Protein AF-A0A9E5UQ37-F1 (afdb_monomer_lite)

pLDDT: mean 81.54, std 19.16, range [38.0, 98.56]

Secondary structure (DSSP, 8-state):
----THHHHHHHHHHHHHHHHHHHHHHHHHHHHHHHHHHHHHHHHHHHHHHHHHHHHHHHHHHHHHHHHHHHHHHT--SHHHHHHHHHHHHHHHHHHHHHHHHHHHHHHHHHHTT---HHHHHIIIIIIHHHHHHHHHHHHHHHHHHHHHHHHHHTTPPPPHHHHHHHHHHHHHHHHHHHHHHHHHHHHHHHHHHHHHHHHHHHHHHHHHHHHHHHHHHHHHHHHHS---------PPP--PPP---------------------------PPPP--------------

Foldseek 3Di:
DDPDPVVVVVVVVVVVVVVVVVVVLVVVLVVLVVVLVVLVVVLVVVLVLLVVLLVLLVVLLVLLVQLLVLLVQLLPDDDLVSNVVSLVSNVVSLVSNVVSLVVNVVSLVVCVVVVLDDPVLCCLVVPQQVVLSVLLNVLSVVLSVLSVVQSVCVVVVHDRDPVSSVSSVVSSVSSVVSSVSNSVSSVVSSVVSVVSSVVSVVVSVVVSVVSVVVSVVSVVVVCVVPVPPPPPPPDDPPPPDDDDDDDDDDDDDDDDDPDPDDPPPPPDPPPDPDPPPDDDPPPDDDDDD

Sequence (289 aa):
MRPSEGQSKASQTATRQFRFRYGLVLVLTALLFALSYLLLLRSLDKQADFVTQINTIGYQNALSQEITKWALALRSCEEENNCRTQMGKLQEALQKFKDTQGQLIRQHTLLKSEGLHNPNLDSILQVNYRVSYQHILQASQALMRLTEVEIQVRQKRLRPQASLRHNLSLNTNKLLFREQTLTHNAALVARLYDQEAKAYIQRIKTYQTLVLVVAFIILVLEALIFSPKSRVGFAAPWPNSKRPTKKPSPATAKSPKPTISFIWSRKKKGRMPKPCAKATRICLRPRKN

Radius of gyration: 37.6 Å; chains: 1; bounding box: 85×68×117 Å

Structure (mmCIF, N/CA/C/O backbone):
data_AF-A0A9E5UQ37-F1
#
_entry.id   AF-A0A9E5UQ37-F1
#
loop_
_atom_site.group_PDB
_atom_site.id
_atom_site.type_symbol
_atom_site.label_atom_id
_atom_site.label_alt_id
_atom_site.label_comp_id
_atom_site.label_asym_id
_atom_site.label_entity_id
_atom_site.label_seq_id
_atom_site.pdbx_PDB_ins_code
_atom_site.Cartn_x
_atom_site.Cartn_y
_atom_site.Cartn_z
_atom_site.occupancy
_atom_site.B_iso_or_equiv
_atom_site.auth_seq_id
_atom_site.auth_comp_id
_atom_site.auth_asym_id
_atom_site.auth_atom_id
_atom_site.pdbx_PDB_model_num
ATOM 1 N N . MET A 1 1 ? 47.721 -14.749 -75.191 1.00 49.94 1 MET A N 1
ATOM 2 C CA . MET A 1 1 ? 47.113 -13.783 -74.250 1.00 49.94 1 MET A CA 1
ATOM 3 C C . MET A 1 1 ? 46.757 -14.519 -72.965 1.00 49.94 1 MET A C 1
ATOM 5 O O . MET A 1 1 ? 45.814 -15.297 -72.972 1.00 49.94 1 MET A O 1
ATOM 9 N N . ARG A 1 2 ? 47.564 -14.376 -71.903 1.00 46.81 2 ARG A N 1
ATOM 10 C CA . ARG A 1 2 ? 47.262 -14.957 -70.584 1.00 46.81 2 ARG A CA 1
ATOM 11 C C . ARG A 1 2 ? 46.310 -14.007 -69.847 1.00 46.81 2 ARG A C 1
ATOM 13 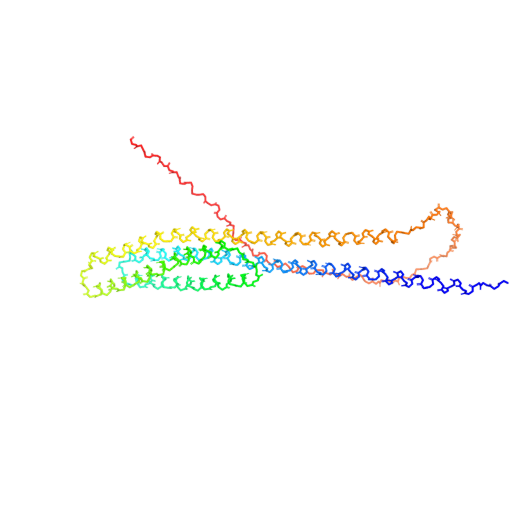O O . ARG A 1 2 ? 46.658 -12.831 -69.730 1.00 46.81 2 ARG A O 1
ATOM 20 N N . PRO A 1 3 ? 45.133 -14.460 -69.388 1.00 51.97 3 PRO A N 1
ATOM 21 C CA . PRO A 1 3 ? 44.270 -13.634 -68.561 1.00 51.97 3 PRO A CA 1
ATOM 22 C C . PRO A 1 3 ? 44.979 -13.344 -67.234 1.00 51.97 3 PRO A C 1
ATOM 24 O O . PRO A 1 3 ? 45.633 -14.205 -66.647 1.00 51.97 3 PRO A O 1
ATOM 27 N N . SER A 1 4 ? 44.896 -12.093 -66.803 1.00 54.97 4 SER A N 1
ATOM 28 C CA . SER A 1 4 ? 45.552 -11.543 -65.625 1.00 54.97 4 SER A CA 1
ATOM 29 C C . SER A 1 4 ? 45.033 -12.190 -64.332 1.00 54.97 4 SER A C 1
ATOM 31 O O . SER A 1 4 ? 44.020 -11.782 -63.767 1.00 54.97 4 SER A O 1
ATOM 33 N N . GLU A 1 5 ? 45.775 -13.164 -63.795 1.00 56.16 5 GLU A N 1
ATOM 34 C CA . GLU A 1 5 ? 45.505 -13.804 -62.491 1.00 56.16 5 GLU A CA 1
ATOM 35 C C . GLU A 1 5 ? 45.396 -12.803 -61.316 1.00 56.16 5 GLU A C 1
ATOM 37 O O . GLU A 1 5 ? 44.824 -13.116 -60.270 1.00 56.16 5 GLU A O 1
ATOM 42 N N . GLY A 1 6 ? 45.877 -11.566 -61.487 1.00 55.06 6 GLY A N 1
ATOM 43 C CA . GLY A 1 6 ? 45.769 -10.493 -60.496 1.00 55.06 6 GLY A CA 1
ATOM 44 C C . GLY A 1 6 ? 44.348 -9.958 -60.254 1.00 55.06 6 GLY A C 1
ATOM 45 O O . GLY A 1 6 ? 44.057 -9.521 -59.141 1.00 55.06 6 GLY A O 1
ATOM 46 N N . GLN A 1 7 ? 43.434 -10.023 -61.234 1.00 54.44 7 GLN A N 1
ATOM 47 C CA . GLN A 1 7 ? 42.071 -9.480 -61.066 1.00 54.44 7 GLN A CA 1
ATOM 48 C C . GLN A 1 7 ? 41.170 -10.360 -60.178 1.00 54.44 7 GLN A C 1
ATOM 50 O O . GLN A 1 7 ? 40.268 -9.849 -59.512 1.00 54.44 7 GLN A O 1
ATOM 55 N N . SER A 1 8 ? 41.450 -11.664 -60.092 1.00 59.16 8 SER A N 1
ATOM 56 C CA . SER A 1 8 ? 40.672 -12.609 -59.276 1.00 59.16 8 SER A CA 1
ATOM 57 C C . SER A 1 8 ? 40.861 -12.381 -57.767 1.00 59.16 8 SER A C 1
ATOM 59 O O . SER A 1 8 ? 39.896 -12.390 -56.999 1.00 59.16 8 SER A O 1
ATOM 61 N N . LYS A 1 9 ? 42.091 -12.077 -57.325 1.00 60.34 9 LYS A N 1
ATOM 62 C CA . LYS A 1 9 ? 42.407 -11.909 -55.894 1.00 60.34 9 LYS A CA 1
ATOM 63 C C . LYS A 1 9 ? 41.841 -10.614 -55.298 1.00 60.34 9 LYS A C 1
ATOM 65 O O . LYS A 1 9 ? 41.356 -10.640 -54.171 1.00 60.34 9 LYS A O 1
ATOM 70 N N . ALA A 1 10 ? 41.851 -9.509 -56.050 1.00 61.88 10 ALA A N 1
ATOM 71 C CA . ALA A 1 10 ? 41.317 -8.218 -55.596 1.00 61.88 10 ALA A CA 1
ATOM 72 C C . ALA A 1 10 ? 39.782 -8.220 -55.448 1.00 61.88 10 ALA A C 1
ATOM 74 O O . ALA A 1 10 ? 39.234 -7.587 -54.545 1.00 61.88 10 ALA A O 1
ATOM 75 N N . SER A 1 11 ? 39.079 -8.971 -56.304 1.00 61.69 11 SER A N 1
ATOM 76 C CA . SER A 1 11 ? 37.623 -9.134 -56.214 1.00 61.69 11 SER A CA 1
ATOM 77 C C . SER A 1 11 ? 37.212 -9.939 -54.969 1.00 61.69 11 SER A C 1
ATOM 79 O O . SER A 1 11 ? 36.293 -9.546 -54.247 1.00 61.69 11 SER A O 1
ATOM 81 N N . GLN A 1 12 ? 37.949 -11.010 -54.640 1.00 67.88 12 GLN A N 1
ATOM 82 C CA . GLN A 1 12 ? 37.662 -11.863 -53.477 1.00 67.88 12 GLN A CA 1
ATOM 83 C C . GLN A 1 12 ? 37.843 -11.147 -52.123 1.00 67.88 12 GLN A C 1
ATOM 85 O O . GLN A 1 12 ? 37.036 -11.346 -51.207 1.00 67.88 12 GLN A O 1
ATOM 90 N N . THR A 1 13 ? 38.860 -10.290 -51.971 1.00 69.06 13 THR A N 1
ATOM 91 C CA . THR A 1 13 ? 39.073 -9.504 -50.739 1.00 69.06 13 THR A CA 1
ATOM 92 C C . THR A 1 13 ? 37.974 -8.467 -50.510 1.00 69.06 13 THR A C 1
ATOM 94 O O . THR A 1 13 ? 37.513 -8.323 -49.374 1.00 69.06 13 THR A O 1
ATOM 97 N N . ALA A 1 14 ? 37.487 -7.809 -51.567 1.00 71.25 14 ALA A N 1
ATOM 98 C CA . ALA A 1 14 ? 36.377 -6.861 -51.474 1.00 71.25 14 ALA A CA 1
ATOM 99 C C . ALA A 1 14 ? 35.086 -7.542 -50.980 1.00 71.25 14 ALA A C 1
ATOM 101 O O . ALA A 1 14 ? 34.454 -7.068 -50.034 1.00 71.25 14 ALA A O 1
ATOM 102 N N . THR A 1 15 ? 34.722 -8.705 -51.536 1.00 74.69 15 THR A N 1
ATOM 103 C CA . THR A 1 15 ? 33.514 -9.445 -51.117 1.00 74.69 15 THR A CA 1
ATOM 104 C C . THR A 1 15 ? 33.570 -9.878 -49.649 1.00 74.69 15 THR A C 1
ATOM 106 O O . THR A 1 15 ? 32.558 -9.829 -48.944 1.00 74.69 15 THR A O 1
ATOM 109 N N . ARG A 1 16 ? 34.751 -10.273 -49.153 1.00 75.56 16 ARG A N 1
ATOM 110 C CA . ARG A 1 16 ? 34.938 -10.662 -47.747 1.00 75.56 16 ARG A CA 1
ATOM 111 C C . ARG A 1 16 ? 34.742 -9.479 -46.793 1.00 75.56 16 ARG A C 1
ATOM 113 O O . ARG A 1 16 ? 34.096 -9.645 -45.760 1.00 75.56 16 ARG A O 1
ATOM 120 N N . GLN A 1 17 ? 35.233 -8.290 -47.151 1.00 77.25 17 GLN A N 1
ATOM 121 C CA . GLN A 1 17 ? 35.035 -7.072 -46.356 1.00 77.25 17 GLN A CA 1
ATOM 122 C C . GLN A 1 17 ? 33.561 -6.643 -46.302 1.00 77.25 17 GLN A C 1
ATOM 124 O O . GLN A 1 17 ? 33.078 -6.285 -45.228 1.00 77.25 17 GLN A O 1
ATOM 129 N N . PHE A 1 18 ? 32.824 -6.738 -47.416 1.00 76.56 18 PHE A N 1
ATOM 130 C CA . PHE A 1 18 ? 31.381 -6.459 -47.431 1.00 76.56 18 PHE A CA 1
ATOM 131 C C . PHE A 1 18 ? 30.599 -7.406 -46.519 1.00 76.56 18 PHE A C 1
ATOM 133 O O . PHE A 1 18 ? 29.790 -6.944 -45.717 1.00 76.56 18 PHE A O 1
ATOM 140 N N . ARG A 1 19 ? 30.880 -8.715 -46.583 1.00 80.62 19 ARG A N 1
ATOM 141 C CA . ARG A 1 19 ? 30.236 -9.711 -45.708 1.00 80.62 19 ARG A CA 1
ATOM 142 C C . ARG A 1 19 ? 30.504 -9.441 -44.232 1.00 80.62 19 ARG A C 1
ATOM 144 O O . ARG A 1 19 ? 29.585 -9.547 -43.428 1.00 80.62 19 ARG A O 1
ATOM 151 N N . PHE A 1 20 ? 31.737 -9.076 -43.882 1.00 81.50 20 PHE A N 1
ATOM 152 C CA . PHE A 1 20 ? 32.090 -8.760 -42.499 1.00 81.50 20 PHE A CA 1
ATOM 153 C C . PHE A 1 20 ? 31.353 -7.515 -41.989 1.00 81.50 20 PHE A C 1
ATOM 155 O O . PHE A 1 20 ? 30.756 -7.561 -40.919 1.00 81.50 20 PHE A O 1
ATOM 162 N N . ARG A 1 21 ? 31.335 -6.424 -42.769 1.00 82.12 21 ARG A N 1
ATOM 163 C CA . ARG A 1 21 ? 30.624 -5.187 -42.399 1.00 82.12 21 ARG A CA 1
ATOM 164 C C . ARG A 1 21 ? 29.121 -5.415 -42.261 1.00 82.12 21 ARG A C 1
ATOM 166 O O . ARG A 1 21 ? 28.544 -4.997 -41.268 1.00 82.12 21 ARG A O 1
ATOM 173 N N . TYR A 1 22 ? 28.514 -6.122 -43.211 1.00 83.62 22 TYR A N 1
ATOM 174 C CA . TYR A 1 22 ? 27.094 -6.470 -43.161 1.00 83.62 22 TYR A CA 1
ATOM 175 C C . TYR A 1 22 ? 26.758 -7.348 -41.946 1.00 83.62 22 TYR A C 1
ATOM 177 O O . TYR A 1 22 ? 25.807 -7.075 -41.219 1.00 83.62 22 TYR A O 1
ATOM 185 N N . GLY A 1 23 ? 27.584 -8.363 -41.668 1.00 86.12 23 GLY A N 1
ATOM 186 C CA . GLY A 1 23 ? 27.425 -9.200 -40.479 1.00 86.12 23 GLY A CA 1
ATOM 187 C C . GLY A 1 23 ? 27.533 -8.400 -39.180 1.00 86.12 23 GLY A C 1
ATOM 188 O O . GLY A 1 23 ? 26.728 -8.600 -38.274 1.00 86.12 23 GLY A O 1
ATOM 189 N N . LEU A 1 24 ? 28.480 -7.460 -39.102 1.00 87.12 24 LEU A N 1
ATOM 190 C CA . LEU A 1 24 ? 28.663 -6.601 -37.933 1.00 87.12 24 LEU A CA 1
ATOM 191 C C . LEU A 1 24 ? 27.421 -5.752 -37.667 1.00 87.12 24 LEU A C 1
ATOM 193 O O . LEU A 1 24 ? 26.972 -5.687 -36.525 1.00 87.12 24 LEU A O 1
ATOM 197 N N . VAL A 1 25 ? 26.844 -5.133 -38.698 1.00 85.56 25 VAL A N 1
ATOM 198 C CA . VAL A 1 25 ? 25.663 -4.292 -38.492 1.00 85.56 25 VAL A CA 1
ATOM 199 C C . VAL A 1 25 ? 24.425 -5.123 -38.153 1.00 85.56 25 VAL A C 1
ATOM 201 O O . VAL A 1 25 ? 23.698 -4.748 -37.238 1.00 85.56 25 VAL A O 1
ATOM 204 N N . LEU A 1 26 ? 24.233 -6.300 -38.760 1.00 86.69 26 LEU A N 1
ATOM 205 C CA . LEU A 1 26 ? 23.171 -7.225 -38.345 1.00 86.69 26 LEU A CA 1
ATOM 206 C C . LEU A 1 26 ? 23.274 -7.599 -36.860 1.00 86.69 26 LEU A C 1
ATOM 208 O O . LEU A 1 26 ? 22.263 -7.607 -36.157 1.00 86.69 26 LEU A O 1
ATOM 212 N N . VAL A 1 27 ? 24.485 -7.876 -36.366 1.00 92.50 27 VAL A N 1
ATOM 213 C CA . VAL A 1 27 ? 24.723 -8.159 -34.941 1.00 92.50 27 VAL A CA 1
ATOM 214 C C . VAL A 1 27 ? 24.400 -6.937 -34.078 1.00 92.50 27 VAL A C 1
ATOM 216 O O . VAL A 1 27 ? 23.746 -7.076 -33.047 1.00 92.50 27 VAL A O 1
ATOM 219 N N . LEU A 1 28 ? 24.803 -5.740 -34.505 1.00 88.75 28 LEU A N 1
ATOM 220 C CA . LEU A 1 28 ? 24.529 -4.484 -33.799 1.00 88.75 28 LEU A CA 1
ATOM 221 C C . LEU A 1 28 ? 23.025 -4.196 -33.708 1.00 88.75 28 LEU A C 1
ATOM 223 O O . LEU A 1 28 ? 22.512 -3.883 -32.634 1.00 88.75 28 LEU A O 1
ATOM 227 N N . THR A 1 29 ? 22.302 -4.382 -34.808 1.00 87.25 29 THR A N 1
ATOM 228 C CA . THR A 1 29 ? 20.846 -4.244 -34.867 1.00 87.25 29 THR A CA 1
ATOM 229 C C . THR A 1 29 ? 20.160 -5.283 -33.980 1.00 87.25 29 THR A C 1
ATOM 231 O O . THR A 1 29 ? 19.274 -4.934 -33.199 1.00 87.25 29 THR A O 1
ATOM 234 N N . ALA A 1 30 ? 20.597 -6.547 -34.016 1.00 91.00 30 ALA A N 1
ATOM 235 C CA . ALA A 1 30 ? 20.073 -7.592 -33.136 1.00 91.00 30 ALA A CA 1
ATOM 236 C C . ALA A 1 30 ? 20.299 -7.268 -31.646 1.00 91.00 30 ALA A C 1
ATOM 238 O O . ALA A 1 30 ? 19.386 -7.439 -30.837 1.00 91.00 30 ALA A O 1
ATOM 239 N N . LEU A 1 31 ? 21.477 -6.744 -31.284 1.00 92.12 31 LEU A N 1
ATOM 240 C CA . LEU A 1 31 ? 21.782 -6.294 -29.923 1.00 92.12 31 LEU A CA 1
ATOM 241 C C . LEU A 1 31 ? 20.890 -5.126 -29.484 1.00 92.12 31 LEU A C 1
ATOM 243 O O . LEU A 1 31 ? 20.402 -5.133 -28.355 1.00 92.12 31 LEU A O 1
ATOM 247 N N . LEU A 1 32 ? 20.625 -4.156 -30.364 1.00 90.69 32 LEU A N 1
ATOM 248 C CA . LEU A 1 32 ? 19.709 -3.045 -30.079 1.00 90.69 32 LEU A CA 1
ATOM 249 C C . LEU A 1 32 ? 18.281 -3.540 -29.815 1.00 90.69 32 LEU A C 1
ATOM 251 O O . LEU A 1 32 ? 17.649 -3.106 -28.848 1.00 90.69 32 LEU A O 1
ATOM 255 N N . PHE A 1 33 ? 17.787 -4.487 -30.617 1.00 90.25 33 PHE A N 1
ATOM 256 C CA . PHE A 1 33 ? 16.482 -5.110 -30.381 1.00 90.25 33 PHE A CA 1
ATOM 257 C C . PHE A 1 33 ? 16.445 -5.894 -29.065 1.00 90.25 33 PHE A C 1
ATOM 259 O O . PHE A 1 33 ? 15.488 -5.752 -28.300 1.00 90.25 33 PHE A O 1
ATOM 266 N N . ALA A 1 34 ? 17.489 -6.670 -28.760 1.00 92.00 34 ALA A N 1
ATOM 267 C CA . ALA A 1 34 ? 17.595 -7.402 -27.499 1.00 92.00 34 ALA A CA 1
ATOM 268 C C . ALA A 1 34 ? 17.600 -6.453 -26.287 1.00 92.00 34 ALA A C 1
ATOM 270 O O . ALA A 1 34 ? 16.869 -6.676 -25.322 1.00 92.00 34 ALA A O 1
ATOM 271 N N . LEU A 1 35 ? 18.354 -5.353 -26.355 1.00 90.38 35 LEU A N 1
ATOM 272 C CA . LEU A 1 35 ? 18.381 -4.332 -25.309 1.00 90.38 35 LEU A CA 1
ATOM 273 C C . LEU A 1 35 ? 17.014 -3.653 -25.147 1.00 90.38 35 LEU A C 1
ATOM 275 O O . LEU A 1 35 ? 16.536 -3.504 -24.023 1.00 90.38 35 LEU A O 1
ATOM 279 N N . SER A 1 36 ? 16.347 -3.298 -26.251 1.00 89.19 36 SER A N 1
ATOM 280 C CA . SER A 1 36 ? 14.991 -2.738 -26.209 1.00 89.19 36 SER A CA 1
ATOM 281 C C . SER A 1 36 ? 13.996 -3.699 -25.552 1.00 89.19 36 SER A C 1
ATOM 283 O O . SER A 1 36 ? 13.133 -3.254 -24.795 1.00 89.19 36 SER A O 1
ATOM 285 N N . TYR A 1 37 ? 14.101 -5.001 -25.826 1.00 90.50 37 TYR A N 1
ATOM 286 C CA . TYR A 1 37 ? 13.255 -6.018 -25.204 1.00 90.50 37 TYR A CA 1
ATOM 287 C C . TYR A 1 37 ? 13.523 -6.132 -23.696 1.00 90.50 37 TYR A C 1
ATOM 289 O O . TYR A 1 37 ? 12.582 -6.124 -22.905 1.00 90.50 37 TYR A O 1
ATOM 297 N N . LEU A 1 38 ? 14.793 -6.151 -23.275 1.00 92.06 38 LEU A N 1
ATOM 298 C CA . LEU A 1 38 ? 15.165 -6.192 -21.855 1.00 92.06 38 LEU A CA 1
ATOM 299 C C . LEU A 1 38 ? 14.662 -4.966 -21.075 1.00 92.06 38 LEU A C 1
ATOM 301 O O . LEU A 1 38 ? 14.172 -5.111 -19.953 1.00 92.06 38 LEU A O 1
ATOM 305 N N . LEU A 1 39 ? 14.745 -3.768 -21.664 1.00 88.88 39 LEU A N 1
ATOM 306 C CA . LEU A 1 39 ? 14.195 -2.543 -21.071 1.00 88.88 39 LEU A CA 1
ATOM 307 C C . LEU A 1 39 ? 12.676 -2.639 -20.889 1.00 88.88 39 LEU A C 1
ATOM 309 O O . LEU A 1 39 ? 12.159 -2.250 -19.841 1.00 88.88 39 LEU A O 1
ATOM 313 N N . LEU A 1 40 ? 11.970 -3.198 -21.877 1.00 87.69 40 LEU A N 1
ATOM 314 C CA . LEU A 1 40 ? 10.529 -3.410 -21.793 1.00 87.69 40 LEU A CA 1
ATOM 315 C C . LEU A 1 40 ? 10.172 -4.393 -20.671 1.00 87.69 40 LEU A C 1
ATOM 317 O O . LEU A 1 40 ? 9.270 -4.104 -19.889 1.00 87.69 40 LEU A O 1
ATOM 321 N N . LEU A 1 41 ? 10.889 -5.514 -20.546 1.00 90.00 41 LEU A N 1
ATOM 322 C CA . LEU A 1 41 ? 10.642 -6.486 -19.475 1.00 90.00 41 LEU A CA 1
ATOM 323 C C . LEU A 1 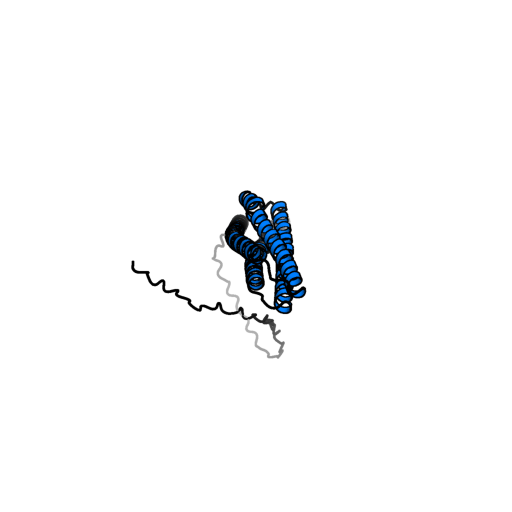41 ? 10.817 -5.855 -18.094 1.00 90.00 41 LEU A C 1
ATOM 325 O O . LEU A 1 41 ? 9.903 -5.921 -17.276 1.00 90.00 41 LEU A O 1
ATOM 329 N N . ARG A 1 42 ? 11.929 -5.142 -17.873 1.00 89.62 42 ARG A N 1
ATOM 330 C CA . ARG A 1 42 ? 12.142 -4.419 -16.610 1.00 89.62 42 ARG A CA 1
ATOM 331 C C . ARG A 1 42 ? 11.048 -3.392 -16.328 1.00 89.62 42 ARG A C 1
ATOM 333 O O . ARG A 1 42 ? 10.671 -3.210 -15.175 1.00 89.62 42 ARG A O 1
ATOM 340 N N . SER A 1 43 ? 10.529 -2.730 -17.364 1.00 87.00 43 SER A N 1
ATOM 341 C CA . SER A 1 43 ? 9.450 -1.749 -17.205 1.00 87.00 43 SER A CA 1
ATOM 342 C C . SER A 1 43 ? 8.160 -2.376 -16.678 1.00 87.00 43 SER A C 1
ATOM 344 O O . SER A 1 43 ? 7.500 -1.789 -15.821 1.00 87.00 43 SER A O 1
ATOM 346 N N . LEU A 1 44 ? 7.828 -3.578 -17.160 1.00 87.62 44 LEU A N 1
ATOM 347 C CA . LEU A 1 44 ? 6.628 -4.313 -16.770 1.00 87.62 44 LEU A CA 1
ATOM 348 C C . LEU A 1 44 ? 6.736 -4.819 -15.333 1.00 87.62 44 LEU A C 1
ATOM 350 O O . LEU A 1 44 ? 5.782 -4.664 -14.572 1.00 87.62 44 LEU A O 1
ATOM 354 N N . ASP A 1 45 ? 7.902 -5.344 -14.950 1.00 89.38 45 ASP A N 1
ATOM 355 C CA . ASP A 1 45 ? 8.153 -5.790 -13.576 1.00 89.38 45 ASP A CA 1
ATOM 356 C C . ASP A 1 45 ? 7.991 -4.623 -12.594 1.00 89.38 45 ASP A C 1
ATOM 358 O O . ASP A 1 45 ? 7.261 -4.715 -11.608 1.00 89.38 45 ASP A O 1
ATOM 362 N N . LYS A 1 46 ? 8.570 -3.462 -12.916 1.00 88.19 46 LYS A N 1
ATOM 363 C CA . LYS A 1 46 ? 8.464 -2.269 -12.065 1.00 88.19 46 LYS A CA 1
ATOM 364 C C . LYS A 1 46 ? 7.056 -1.695 -12.017 1.00 88.19 46 LYS A C 1
ATOM 366 O O . LYS A 1 46 ? 6.610 -1.228 -10.972 1.00 88.19 46 LYS A O 1
ATOM 371 N N . GLN A 1 47 ? 6.317 -1.756 -13.121 1.00 89.81 47 GLN A N 1
ATOM 372 C CA . GLN A 1 47 ? 4.909 -1.372 -13.119 1.00 89.81 47 GLN A CA 1
ATOM 373 C C . GLN A 1 47 ? 4.079 -2.284 -12.201 1.00 89.81 47 GLN A C 1
ATOM 375 O O . GLN A 1 47 ? 3.179 -1.794 -11.515 1.00 89.81 47 GLN A O 1
ATOM 380 N N . ALA A 1 48 ? 4.389 -3.582 -12.147 1.00 90.94 48 ALA A N 1
ATOM 381 C CA . ALA A 1 48 ? 3.732 -4.512 -11.235 1.00 90.94 48 ALA A CA 1
ATOM 382 C C . ALA A 1 48 ? 4.012 -4.169 -9.760 1.00 90.94 48 ALA A C 1
ATOM 384 O O . ALA A 1 48 ? 3.087 -4.235 -8.943 1.00 90.94 48 ALA A O 1
ATOM 385 N N . ASP A 1 49 ? 5.228 -3.723 -9.426 1.00 92.75 49 ASP A N 1
ATOM 386 C CA . ASP A 1 49 ? 5.580 -3.265 -8.074 1.00 92.75 49 ASP A CA 1
ATOM 387 C C . ASP A 1 49 ? 4.715 -2.064 -7.643 1.00 92.75 49 ASP A C 1
ATOM 389 O O . ASP A 1 49 ? 4.105 -2.085 -6.569 1.00 92.75 49 ASP A O 1
ATOM 393 N N . PHE A 1 50 ? 4.574 -1.044 -8.501 1.00 93.50 50 PHE A N 1
ATOM 394 C CA . PHE A 1 50 ? 3.723 0.120 -8.216 1.00 93.50 50 PHE A CA 1
ATOM 395 C C . PHE A 1 50 ? 2.241 -0.249 -8.072 1.00 93.50 50 PHE A C 1
ATOM 397 O O . PHE A 1 50 ? 1.572 0.212 -7.145 1.00 93.50 50 PHE A O 1
ATOM 404 N N . VAL A 1 51 ? 1.718 -1.105 -8.958 1.00 94.19 51 VAL A N 1
ATOM 405 C CA . VAL A 1 51 ? 0.330 -1.595 -8.870 1.00 94.19 51 VAL A CA 1
ATOM 406 C C . VAL A 1 51 ? 0.105 -2.346 -7.562 1.00 94.19 51 VAL A C 1
ATOM 408 O O . VAL A 1 51 ? -0.929 -2.168 -6.915 1.00 94.19 51 VAL A O 1
ATOM 411 N N . THR A 1 52 ? 1.079 -3.154 -7.146 1.00 94.81 52 THR A N 1
ATOM 412 C CA . THR A 1 52 ? 1.015 -3.877 -5.876 1.00 94.81 52 THR A CA 1
ATOM 413 C C . THR A 1 52 ? 0.914 -2.904 -4.708 1.00 94.81 52 THR A C 1
ATOM 415 O O . THR A 1 52 ? 0.045 -3.082 -3.864 1.00 94.81 52 THR A O 1
ATOM 418 N N . GLN A 1 53 ? 1.701 -1.828 -4.684 1.00 94.19 53 GLN A N 1
ATOM 419 C CA . GLN A 1 53 ? 1.653 -0.840 -3.598 1.00 94.19 53 GLN A CA 1
ATOM 420 C C . GLN A 1 53 ? 0.338 -0.064 -3.548 1.00 94.19 53 GLN A C 1
ATOM 422 O O . GLN A 1 53 ? -0.242 0.096 -2.472 1.00 94.19 53 GLN A O 1
ATOM 427 N N . ILE A 1 54 ? -0.179 0.356 -4.705 1.00 95.50 54 ILE A N 1
ATOM 428 C CA . ILE A 1 54 ? -1.495 0.999 -4.802 1.00 95.50 54 ILE A CA 1
ATOM 429 C C . ILE A 1 54 ? -2.582 0.063 -4.252 1.00 95.50 54 ILE A C 1
ATOM 431 O O . ILE A 1 54 ? -3.436 0.494 -3.472 1.00 95.50 54 ILE A O 1
ATOM 435 N N . ASN A 1 55 ? -2.522 -1.226 -4.596 1.00 96.81 55 ASN A N 1
ATOM 436 C CA . ASN A 1 55 ? -3.451 -2.229 -4.080 1.00 96.81 55 ASN A CA 1
ATOM 437 C C . ASN A 1 55 ? -3.284 -2.462 -2.574 1.00 96.81 55 ASN A C 1
ATOM 439 O O . ASN A 1 55 ? -4.291 -2.546 -1.876 1.00 96.81 55 ASN A O 1
ATOM 443 N N . THR A 1 56 ? -2.053 -2.518 -2.057 1.00 96.62 56 THR A N 1
ATOM 444 C CA . THR A 1 56 ? -1.767 -2.645 -0.618 1.00 96.62 56 THR A CA 1
ATOM 445 C C . THR A 1 56 ? -2.405 -1.496 0.164 1.00 96.62 56 THR A C 1
ATOM 447 O O . THR A 1 56 ? -3.069 -1.731 1.171 1.00 96.62 56 THR A O 1
ATOM 450 N N . ILE A 1 57 ? -2.297 -0.258 -0.329 1.00 96.56 57 ILE A N 1
ATOM 451 C CA . ILE A 1 57 ? -2.925 0.919 0.297 1.00 96.56 57 ILE A CA 1
ATOM 452 C C . ILE A 1 57 ? -4.447 0.850 0.214 1.00 96.56 57 ILE A C 1
ATOM 454 O O . ILE A 1 57 ? -5.137 1.144 1.191 1.00 96.56 57 ILE A O 1
ATOM 458 N N . GLY A 1 58 ? -4.984 0.456 -0.943 1.00 96.94 58 GLY A N 1
ATOM 459 C CA . GLY A 1 58 ? -6.422 0.262 -1.120 1.00 96.94 58 GLY A CA 1
ATOM 460 C C . GLY A 1 58 ? -6.977 -0.791 -0.159 1.00 96.94 58 GLY A C 1
ATOM 461 O O . GLY A 1 58 ? -8.008 -0.572 0.476 1.00 96.94 58 GLY A O 1
ATOM 462 N N . TYR A 1 59 ? -6.258 -1.899 0.014 1.00 97.56 59 TYR A N 1
ATOM 463 C CA . TYR A 1 59 ? -6.602 -2.948 0.967 1.00 97.56 59 TYR A CA 1
ATOM 464 C C . TYR A 1 59 ? -6.498 -2.462 2.415 1.00 97.56 59 TYR A C 1
ATOM 466 O O . TYR A 1 59 ? -7.393 -2.714 3.219 1.00 97.56 59 TYR A O 1
ATOM 474 N N . GLN A 1 60 ? -5.467 -1.683 2.741 1.00 96.62 60 GLN A N 1
ATOM 475 C CA . GLN A 1 60 ? -5.322 -1.073 4.058 1.00 96.62 60 GLN A CA 1
ATOM 476 C C . GLN A 1 60 ? -6.479 -0.116 4.390 1.00 96.62 60 GLN A C 1
ATOM 478 O O . GLN A 1 60 ? -6.971 -0.118 5.516 1.00 96.62 60 GLN A O 1
ATOM 483 N N . ASN A 1 61 ? -6.963 0.645 3.406 1.00 96.81 61 ASN A N 1
ATOM 484 C CA . ASN A 1 61 ? -8.144 1.497 3.545 1.00 96.81 61 ASN A CA 1
ATOM 485 C C . ASN A 1 61 ? -9.431 0.680 3.788 1.00 96.81 61 ASN A C 1
ATOM 487 O O . ASN A 1 61 ? -10.249 1.016 4.645 1.00 96.81 61 ASN A O 1
ATOM 491 N N . ALA A 1 62 ? -9.601 -0.437 3.076 1.00 98.00 62 ALA A N 1
ATOM 492 C CA . ALA A 1 62 ? -10.722 -1.346 3.320 1.00 98.00 62 ALA A CA 1
ATOM 493 C C . ALA A 1 62 ? -10.670 -1.943 4.740 1.00 98.00 62 ALA A C 1
ATOM 495 O O . ALA A 1 62 ? -11.690 -2.007 5.427 1.00 98.00 62 ALA A O 1
ATOM 496 N N . LEU A 1 63 ? -9.475 -2.303 5.220 1.00 98.31 63 LEU A N 1
ATOM 497 C CA . LEU A 1 63 ? -9.274 -2.806 6.579 1.00 98.31 63 LEU A CA 1
ATOM 498 C C . LEU A 1 63 ? -9.571 -1.748 7.653 1.00 98.31 63 LEU A C 1
ATOM 500 O O . LEU A 1 63 ? -10.143 -2.092 8.684 1.00 98.31 63 LEU A O 1
ATOM 504 N N . SER A 1 64 ? -9.250 -0.464 7.443 1.00 98.00 64 SER A N 1
ATOM 505 C CA . SER A 1 64 ? -9.619 0.586 8.410 1.00 98.00 64 SER A CA 1
ATOM 506 C C . SER A 1 64 ? -11.131 0.792 8.516 1.00 98.00 64 SER A C 1
ATOM 508 O O . SER A 1 64 ? -11.651 1.014 9.615 1.00 98.00 64 SER A O 1
ATOM 510 N N . GLN A 1 65 ? -11.852 0.658 7.402 1.00 98.12 65 GLN A N 1
ATOM 511 C CA . GLN A 1 65 ? -13.318 0.677 7.390 1.00 98.12 65 GLN A CA 1
ATOM 512 C C . GLN A 1 65 ? -13.895 -0.545 8.105 1.00 98.12 65 GLN A C 1
ATOM 514 O O . GLN A 1 65 ? -14.826 -0.423 8.902 1.00 98.12 65 GLN A O 1
ATOM 519 N N . GLU A 1 66 ? -13.314 -1.720 7.867 1.00 98.44 66 GLU A N 1
ATOM 520 C CA . GLU A 1 66 ? -13.692 -2.956 8.545 1.00 98.44 66 GLU A CA 1
ATOM 521 C C . GLU A 1 66 ? -13.468 -2.869 10.065 1.00 98.44 66 GLU A C 1
ATOM 523 O O . GLU A 1 66 ? -14.369 -3.191 10.841 1.00 98.44 66 GLU A O 1
ATOM 528 N N . ILE A 1 67 ? -12.320 -2.347 10.504 1.00 98.56 67 ILE A N 1
ATOM 529 C CA . ILE A 1 67 ? -12.022 -2.061 11.917 1.00 98.56 67 ILE A CA 1
ATOM 530 C C . ILE A 1 67 ? -13.089 -1.143 12.520 1.00 98.56 67 ILE A C 1
ATOM 532 O O . ILE A 1 67 ? -13.627 -1.428 13.591 1.00 98.56 67 ILE A O 1
ATOM 536 N N . THR A 1 68 ? -13.442 -0.066 11.817 1.00 98.31 68 THR A N 1
ATOM 537 C CA . THR A 1 68 ? -14.452 0.896 12.279 1.00 98.31 68 THR A CA 1
ATOM 538 C C . THR A 1 68 ? -15.836 0.259 12.390 1.00 98.31 68 THR A C 1
ATOM 540 O O . THR A 1 68 ? -16.556 0.489 13.364 1.00 98.31 68 THR A O 1
ATOM 543 N N . LYS A 1 69 ? -16.194 -0.610 11.441 1.00 98.44 69 LYS A N 1
ATOM 544 C CA . LYS A 1 69 ? -17.433 -1.392 11.474 1.00 98.44 69 LYS A CA 1
ATOM 545 C C . LYS A 1 69 ? -17.489 -2.314 12.695 1.00 98.44 69 LYS A C 1
ATOM 547 O O . LYS A 1 69 ? -18.502 -2.321 13.393 1.00 98.44 69 LYS A O 1
ATOM 552 N N . TRP A 1 70 ? -16.429 -3.074 12.972 1.00 98.50 70 TRP A N 1
ATOM 553 C CA . TRP A 1 70 ? -16.401 -3.978 14.127 1.00 98.50 70 TRP A CA 1
ATOM 554 C C . TRP A 1 70 ? -16.371 -3.219 15.459 1.00 98.50 70 TRP A C 1
ATOM 556 O O . TRP A 1 70 ? -17.033 -3.628 16.409 1.00 98.50 70 TRP A O 1
ATOM 566 N N . ALA A 1 71 ? -15.703 -2.065 15.517 1.00 98.19 71 ALA A N 1
ATOM 567 C CA . ALA A 1 71 ? -15.750 -1.174 16.674 1.00 98.19 71 ALA A CA 1
ATOM 568 C C . ALA A 1 71 ? -17.166 -0.635 16.950 1.00 98.19 71 ALA A C 1
ATOM 570 O O . ALA A 1 71 ? -17.612 -0.617 18.098 1.00 98.19 71 ALA A O 1
ATOM 571 N N . LEU A 1 72 ? -17.905 -0.247 15.906 1.00 98.12 72 LEU A N 1
ATOM 572 C CA . LEU A 1 72 ? -19.308 0.152 16.034 1.00 98.12 72 LEU A CA 1
ATOM 573 C C . LEU A 1 72 ? -20.195 -1.006 16.504 1.00 98.12 72 LEU A C 1
ATOM 575 O O . LEU A 1 72 ? -21.038 -0.801 17.376 1.00 98.12 72 LEU A O 1
ATOM 579 N N . ALA A 1 73 ? -19.974 -2.214 15.977 1.00 98.00 73 ALA A N 1
ATOM 580 C CA . ALA A 1 73 ? -20.696 -3.412 16.400 1.00 98.00 73 ALA A CA 1
ATOM 581 C C . ALA A 1 73 ? -20.435 -3.758 17.877 1.00 98.00 73 ALA A C 1
ATOM 583 O O . ALA A 1 73 ? -21.362 -4.146 18.588 1.00 98.00 73 ALA A O 1
ATOM 584 N N . LEU A 1 74 ? -19.199 -3.567 18.354 1.00 97.25 74 LEU A N 1
ATOM 585 C CA . LEU A 1 74 ? -18.844 -3.705 19.770 1.00 97.25 74 LEU A CA 1
ATOM 586 C C . LEU A 1 74 ? -19.562 -2.670 20.638 1.00 97.25 74 LEU A C 1
ATOM 588 O O . LEU A 1 74 ? -20.075 -3.012 21.697 1.00 97.25 74 LEU A O 1
ATOM 592 N N . ARG A 1 75 ? -19.685 -1.419 20.178 1.00 96.00 75 ARG A N 1
ATOM 593 C CA . ARG A 1 75 ? -20.437 -0.391 20.916 1.00 96.00 75 ARG A CA 1
ATOM 594 C C . ARG A 1 75 ? -21.898 -0.797 21.151 1.00 96.00 75 ARG A C 1
ATOM 596 O O . ARG A 1 75 ? -22.448 -0.488 22.205 1.00 96.00 75 ARG A O 1
ATOM 603 N N . SER A 1 76 ? -22.523 -1.460 20.179 1.00 95.88 76 SER A N 1
ATOM 604 C CA . SER A 1 76 ? -23.928 -1.887 20.235 1.00 95.88 76 SER A CA 1
ATOM 605 C C . SER A 1 76 ? -24.145 -3.303 20.780 1.00 95.88 76 SER A C 1
ATOM 607 O O . SER A 1 76 ? -25.273 -3.782 20.747 1.00 95.88 76 SER A O 1
ATOM 609 N N . CYS A 1 77 ? -23.110 -4.010 21.240 1.00 96.12 77 CYS A N 1
ATOM 610 C CA . CYS A 1 77 ? -23.283 -5.387 21.695 1.00 96.12 77 CYS A CA 1
ATOM 611 C C . CYS A 1 77 ? -23.881 -5.453 23.119 1.00 96.12 77 CYS A C 1
ATOM 613 O O . CYS A 1 77 ? -23.412 -4.817 24.075 1.00 96.12 77 CYS A O 1
ATOM 615 N N . GLU A 1 78 ? -24.941 -6.246 23.267 1.00 94.06 78 GLU A N 1
ATOM 616 C CA . GLU A 1 78 ? -25.657 -6.454 24.536 1.00 94.06 78 GLU A CA 1
ATOM 617 C C . GLU A 1 78 ? -25.355 -7.830 25.141 1.00 94.06 78 GLU A C 1
ATOM 619 O O . GLU A 1 78 ? -25.120 -7.952 26.343 1.00 94.06 78 GLU A O 1
ATOM 624 N N . GLU A 1 79 ? -25.257 -8.854 24.298 1.00 95.69 79 GLU A N 1
ATOM 625 C CA . GLU A 1 79 ? -24.934 -10.216 24.714 1.00 95.69 79 GLU A CA 1
ATOM 626 C C . GLU A 1 79 ? -23.423 -10.455 24.770 1.00 95.69 79 GLU A C 1
ATOM 628 O O . GLU A 1 79 ? -22.692 -10.118 23.835 1.00 95.69 79 GLU A O 1
ATOM 633 N N . GLU A 1 80 ? -22.956 -11.104 25.840 1.00 95.50 80 GLU A N 1
ATOM 634 C CA . GLU A 1 80 ? -21.539 -11.422 26.054 1.00 95.50 80 GLU A CA 1
ATOM 635 C C . GLU A 1 80 ? -20.931 -12.214 24.887 1.00 95.50 80 GLU A C 1
ATOM 637 O O . GLU A 1 80 ? -19.885 -11.835 24.356 1.00 95.50 80 GLU A O 1
ATOM 642 N N . ASN A 1 81 ? -21.603 -13.281 24.446 1.00 96.88 81 ASN A N 1
ATOM 643 C CA . ASN A 1 81 ? -21.121 -14.128 23.352 1.00 96.88 81 ASN A CA 1
ATOM 644 C C . ASN A 1 81 ? -20.984 -13.342 22.040 1.00 96.88 81 ASN A C 1
ATOM 646 O O . ASN A 1 81 ? -20.004 -13.508 21.305 1.00 96.88 81 ASN A O 1
ATOM 650 N N . ASN A 1 82 ? -21.930 -12.438 21.767 1.00 97.38 82 ASN A N 1
ATOM 651 C CA . ASN A 1 82 ? -21.856 -11.552 20.613 1.00 97.38 82 ASN A CA 1
ATOM 652 C C . ASN A 1 82 ? -20.675 -10.579 20.758 1.00 97.38 82 ASN A C 1
ATOM 654 O O . ASN A 1 82 ? -19.858 -10.490 19.845 1.00 97.38 82 ASN A O 1
ATOM 658 N N . CYS A 1 83 ? -20.509 -9.928 21.916 1.00 97.12 83 CYS A N 1
ATOM 659 C CA . CYS A 1 83 ? -19.379 -9.030 22.175 1.00 97.12 83 CYS A CA 1
ATOM 660 C C . CYS A 1 83 ? -18.023 -9.724 21.963 1.00 97.12 83 CYS A C 1
ATOM 662 O O . CYS A 1 83 ? -17.176 -9.201 21.238 1.00 97.12 83 CYS A O 1
ATOM 664 N N . ARG A 1 84 ? -17.829 -10.930 22.517 1.00 97.81 84 ARG A N 1
ATOM 665 C CA . ARG A 1 84 ? -16.600 -11.722 22.325 1.00 97.81 84 ARG A CA 1
ATOM 666 C C . ARG A 1 84 ? -16.358 -12.054 20.852 1.00 97.81 84 ARG A C 1
ATOM 668 O O . ARG A 1 84 ? -15.235 -11.927 20.367 1.00 97.81 84 ARG A O 1
ATOM 675 N N . THR A 1 85 ? -17.414 -12.407 20.118 1.00 98.19 85 THR A N 1
ATOM 676 C CA . THR A 1 85 ? -17.333 -12.679 18.675 1.00 98.19 85 THR A CA 1
ATOM 677 C C . THR A 1 85 ? -16.909 -11.437 17.887 1.00 98.19 85 THR A C 1
ATOM 679 O O . THR A 1 85 ? -16.011 -11.519 17.048 1.00 98.19 85 THR A O 1
ATOM 682 N N . GLN A 1 86 ? -17.513 -10.273 18.155 1.00 98.12 86 GLN A N 1
ATOM 683 C CA . GLN A 1 86 ? -17.126 -9.023 17.489 1.00 98.12 86 GLN A CA 1
ATOM 684 C C . GLN A 1 86 ? -15.696 -8.602 17.859 1.00 98.12 86 GLN A C 1
ATOM 686 O O . GLN A 1 86 ? -14.967 -8.096 17.008 1.00 98.12 86 GLN A O 1
ATOM 691 N N . MET A 1 87 ? -15.269 -8.853 19.100 1.00 98.19 87 MET A N 1
ATOM 692 C CA . MET A 1 87 ? -13.911 -8.564 19.560 1.00 98.19 87 MET A CA 1
ATOM 693 C C . MET A 1 87 ? -12.881 -9.428 18.830 1.00 98.19 87 MET A C 1
ATOM 695 O O . MET A 1 87 ? -11.874 -8.898 18.367 1.00 98.19 87 MET A O 1
ATOM 699 N N . GLY A 1 88 ? -13.164 -10.721 18.637 1.00 98.25 88 GLY A N 1
ATOM 700 C CA . GLY A 1 88 ? -12.327 -11.611 17.829 1.00 98.25 88 GLY A CA 1
ATOM 701 C C . GLY A 1 88 ? -12.182 -11.126 16.382 1.00 98.25 88 GLY A C 1
ATOM 702 O O . GLY A 1 88 ? -11.069 -11.066 15.861 1.00 98.25 88 GLY A O 1
ATOM 703 N N . LYS A 1 89 ? -13.280 -10.680 15.755 1.00 98.44 89 LYS A N 1
ATOM 704 C CA . LYS A 1 89 ? -13.253 -10.104 14.396 1.00 98.44 89 LYS A CA 1
ATOM 705 C C . LYS A 1 89 ? -12.458 -8.802 14.322 1.00 98.44 89 LYS A C 1
ATOM 707 O O . LYS A 1 89 ? -11.674 -8.611 13.396 1.00 98.44 89 LYS A O 1
ATOM 712 N N . LEU A 1 90 ? -12.620 -7.918 15.309 1.00 98.44 90 LEU A N 1
ATOM 713 C CA . LEU A 1 90 ? -11.827 -6.693 15.406 1.00 98.44 90 LEU A CA 1
ATOM 714 C C . LEU A 1 90 ? -10.334 -7.015 15.557 1.00 98.44 90 LEU A C 1
ATOM 716 O O . LEU A 1 90 ? -9.504 -6.401 14.889 1.00 98.44 90 LEU A O 1
ATOM 720 N N . GLN A 1 91 ? -9.984 -7.985 16.403 1.00 98.50 91 GLN A N 1
ATOM 721 C CA . GLN A 1 91 ? -8.605 -8.422 16.599 1.00 98.50 91 GLN A CA 1
ATOM 722 C C . GLN A 1 91 ? -7.997 -8.993 15.311 1.00 98.50 91 GLN A C 1
ATOM 724 O O . GLN A 1 91 ? -6.867 -8.641 14.966 1.00 98.50 91 GLN A O 1
ATOM 729 N N . GLU A 1 92 ? -8.742 -9.821 14.578 1.00 98.56 92 GLU A N 1
ATOM 730 C CA . GLU A 1 92 ? -8.315 -10.361 13.284 1.00 98.56 92 GLU A CA 1
ATOM 731 C C . GLU A 1 92 ? -8.071 -9.240 12.260 1.00 98.56 92 GLU A C 1
ATOM 733 O O . GLU A 1 92 ? -7.010 -9.188 11.631 1.00 98.56 92 GLU A O 1
ATOM 738 N N . ALA A 1 93 ? -9.016 -8.303 12.127 1.00 98.50 93 ALA A N 1
ATOM 739 C CA . ALA A 1 93 ? -8.888 -7.160 11.225 1.00 98.50 93 ALA A CA 1
ATOM 740 C C . ALA A 1 93 ? -7.684 -6.273 11.594 1.00 98.50 93 ALA A C 1
ATOM 742 O O . ALA A 1 93 ? -6.920 -5.867 10.717 1.00 98.50 93 ALA A O 1
ATOM 743 N N . LEU A 1 94 ? -7.453 -6.029 12.890 1.00 98.31 94 LEU A N 1
ATOM 744 C CA . LEU A 1 94 ? -6.282 -5.294 13.377 1.00 98.31 94 LEU A CA 1
ATOM 745 C C . LEU A 1 94 ? -4.969 -6.005 13.056 1.00 98.31 94 LEU A C 1
ATOM 747 O O . LEU A 1 94 ? -3.982 -5.335 12.754 1.00 98.31 94 LEU A O 1
ATOM 751 N N . GLN A 1 95 ? -4.933 -7.335 13.128 1.00 98.38 95 GLN A N 1
ATOM 752 C CA . GLN A 1 95 ? -3.733 -8.090 12.785 1.00 98.38 95 GLN A CA 1
ATOM 753 C C . GLN A 1 95 ? -3.423 -7.965 11.290 1.00 98.38 95 GLN A C 1
ATOM 755 O O . GLN A 1 95 ? -2.328 -7.531 10.934 1.00 98.38 95 GLN A O 1
ATOM 760 N N . LYS A 1 96 ? -4.419 -8.188 10.420 1.00 98.38 96 LYS A N 1
ATOM 761 C CA . LYS A 1 96 ? -4.279 -7.972 8.967 1.00 98.38 96 LYS A CA 1
ATOM 762 C C . LYS A 1 96 ? -3.848 -6.542 8.639 1.00 98.38 96 LYS A C 1
ATOM 764 O O . LYS A 1 96 ? -3.016 -6.334 7.757 1.00 98.38 96 LYS A O 1
ATOM 769 N N . PHE A 1 97 ? -4.379 -5.554 9.359 1.00 98.00 97 PHE A N 1
ATOM 770 C CA . PHE A 1 97 ? -4.032 -4.143 9.187 1.00 98.00 97 PHE A CA 1
ATOM 771 C C . PHE A 1 97 ? -2.563 -3.861 9.527 1.00 98.00 97 PHE A C 1
ATOM 773 O O . PHE A 1 97 ? -1.888 -3.151 8.782 1.00 98.00 97 PHE A O 1
ATOM 780 N N . LYS A 1 98 ? -2.037 -4.467 10.600 1.00 98.00 98 LYS A N 1
ATOM 781 C CA . LYS A 1 98 ? -0.612 -4.378 10.961 1.00 98.00 98 LYS A CA 1
ATOM 782 C C . LYS A 1 98 ? 0.291 -5.054 9.939 1.00 98.00 98 LYS A C 1
ATOM 784 O O . LYS A 1 98 ? 1.299 -4.472 9.538 1.00 98.00 98 LYS A O 1
ATOM 789 N N . ASP A 1 99 ? -0.078 -6.255 9.510 1.00 97.88 99 ASP A N 1
ATOM 790 C CA . ASP A 1 99 ? 0.712 -7.028 8.553 1.00 97.88 99 ASP A CA 1
ATOM 791 C C . ASP A 1 99 ? 0.791 -6.296 7.206 1.00 97.88 99 ASP A C 1
ATOM 793 O O . ASP A 1 99 ? 1.874 -6.145 6.639 1.00 97.88 99 ASP A O 1
ATOM 797 N N . THR A 1 100 ? -0.336 -5.741 6.751 1.00 96.75 100 THR A N 1
ATOM 798 C CA . THR A 1 100 ? -0.422 -4.924 5.529 1.00 96.75 100 THR A CA 1
ATOM 799 C C . THR A 1 100 ? 0.434 -3.659 5.635 1.00 96.75 100 THR A C 1
ATOM 801 O O . THR A 1 100 ? 1.178 -3.349 4.708 1.00 96.75 100 THR A O 1
ATOM 804 N N . GLN A 1 101 ? 0.421 -2.964 6.780 1.00 96.50 101 GLN A N 1
ATOM 805 C CA . GLN A 1 101 ? 1.306 -1.814 7.006 1.00 96.50 101 GLN A CA 1
ATOM 806 C C . GLN A 1 101 ? 2.788 -2.211 6.931 1.00 96.50 101 GLN A C 1
ATOM 808 O O . GLN A 1 101 ? 3.602 -1.482 6.363 1.00 96.50 101 GLN A O 1
ATOM 813 N N . GLY A 1 102 ? 3.153 -3.363 7.499 1.00 95.31 102 GLY A N 1
ATOM 814 C CA . GLY A 1 102 ? 4.513 -3.893 7.413 1.00 95.31 102 GLY A CA 1
ATOM 815 C C . GLY A 1 102 ? 4.935 -4.176 5.970 1.00 95.31 102 GLY A C 1
ATOM 816 O O . GLY A 1 102 ? 6.054 -3.840 5.580 1.00 95.31 102 GLY A O 1
ATOM 817 N N . GLN A 1 103 ? 4.033 -4.739 5.162 1.00 95.31 103 GLN A N 1
ATOM 818 C CA . GLN A 1 103 ? 4.259 -4.958 3.731 1.00 95.31 103 GLN A CA 1
ATOM 819 C C . GLN A 1 103 ? 4.440 -3.637 2.979 1.00 95.31 103 GLN A C 1
ATOM 821 O O . GLN A 1 103 ? 5.410 -3.508 2.233 1.00 95.31 103 GLN A O 1
ATOM 826 N N . LEU A 1 104 ? 3.580 -2.644 3.231 1.00 94.25 104 LEU A N 1
ATOM 827 C CA . LEU A 1 104 ? 3.664 -1.324 2.604 1.00 94.25 104 LEU A CA 1
ATOM 828 C C . LEU A 1 104 ? 5.020 -0.658 2.867 1.00 94.25 104 LEU A C 1
ATOM 830 O O . LEU A 1 104 ? 5.664 -0.182 1.936 1.00 94.25 104 LEU A O 1
ATOM 834 N N . ILE A 1 105 ? 5.494 -0.676 4.119 1.00 94.12 105 ILE A N 1
ATOM 835 C CA . ILE A 1 105 ? 6.798 -0.102 4.482 1.00 94.12 105 ILE A CA 1
ATOM 836 C C . ILE A 1 105 ? 7.933 -0.826 3.750 1.00 94.12 105 ILE A C 1
ATOM 838 O O . ILE A 1 105 ? 8.785 -0.166 3.162 1.00 94.12 105 ILE A O 1
ATOM 842 N N . ARG A 1 106 ? 7.943 -2.167 3.746 1.00 94.31 106 ARG A N 1
ATOM 843 C CA . ARG A 1 106 ? 8.991 -2.952 3.068 1.00 94.31 106 ARG A CA 1
ATOM 844 C C . ARG A 1 106 ? 9.032 -2.663 1.570 1.00 94.31 106 ARG A C 1
ATOM 846 O O . ARG A 1 106 ? 10.103 -2.406 1.033 1.00 94.31 106 ARG A O 1
ATOM 853 N N . GLN A 1 107 ? 7.876 -2.680 0.911 1.00 92.25 107 GLN A N 1
ATOM 854 C CA . GLN A 1 107 ? 7.760 -2.407 -0.523 1.00 92.25 107 GLN A CA 1
ATOM 855 C C . GLN A 1 107 ? 8.214 -0.984 -0.866 1.00 92.25 107 GLN A C 1
ATOM 857 O O . GLN A 1 107 ? 8.955 -0.783 -1.828 1.00 92.25 107 GLN A O 1
ATOM 862 N N . HIS A 1 108 ? 7.839 -0.007 -0.040 1.00 92.69 108 HIS A N 1
ATOM 863 C CA . HIS A 1 108 ? 8.285 1.373 -0.199 1.00 92.69 108 HIS A CA 1
ATOM 864 C C . HIS A 1 108 ? 9.805 1.515 -0.045 1.00 92.69 108 HIS A C 1
ATOM 866 O O . HIS A 1 108 ? 10.457 2.176 -0.851 1.00 92.69 108 HIS A O 1
ATOM 872 N N . THR A 1 109 ? 10.399 0.851 0.952 1.00 92.44 109 THR A N 1
ATOM 873 C CA . THR A 1 109 ? 11.859 0.831 1.135 1.00 92.44 109 THR A CA 1
ATOM 874 C C . THR A 1 109 ? 12.579 0.207 -0.061 1.00 92.44 109 THR A C 1
ATOM 876 O O . THR A 1 109 ? 13.620 0.725 -0.464 1.00 92.44 109 THR A O 1
ATOM 879 N N . LEU A 1 110 ? 12.019 -0.850 -0.660 1.00 91.44 110 LEU A N 1
ATOM 880 C CA . LEU A 1 110 ? 12.578 -1.467 -1.866 1.00 91.44 110 LEU A CA 1
ATOM 881 C C . LEU A 1 110 ? 12.588 -0.485 -3.045 1.00 91.44 110 LEU A C 1
ATOM 883 O O . LEU A 1 110 ? 13.655 -0.248 -3.605 1.00 91.44 110 LEU A O 1
ATOM 887 N N . LEU A 1 111 ? 11.468 0.178 -3.355 1.00 89.25 111 LEU A N 1
ATOM 888 C CA . LEU A 1 111 ? 11.445 1.190 -4.426 1.00 89.25 111 LEU A CA 1
ATOM 889 C C . LEU A 1 111 ? 12.421 2.339 -4.167 1.00 89.25 111 LEU A C 1
ATOM 891 O O . LEU A 1 111 ? 13.121 2.788 -5.076 1.00 89.25 111 LEU A O 1
ATOM 895 N N . LYS A 1 112 ? 12.511 2.788 -2.911 1.00 90.75 112 LYS A N 1
ATOM 896 C CA . LYS A 1 112 ? 13.455 3.835 -2.522 1.00 90.75 112 LYS A CA 1
ATOM 897 C C . LYS A 1 112 ? 14.905 3.410 -2.775 1.00 90.75 112 LYS A C 1
ATOM 899 O O . LYS A 1 112 ? 15.685 4.216 -3.275 1.00 90.75 112 LYS A O 1
ATOM 904 N N . SER A 1 113 ? 15.260 2.159 -2.472 1.00 90.31 113 SER A N 1
ATOM 905 C CA . SER A 1 113 ? 16.610 1.625 -2.715 1.00 90.31 113 SER A CA 1
ATOM 906 C C . SER A 1 113 ? 16.975 1.532 -4.202 1.00 90.31 113 SER A C 1
ATOM 908 O O . SER A 1 113 ? 18.147 1.602 -4.556 1.00 90.31 113 SER A O 1
ATOM 910 N N . GLU A 1 114 ? 15.975 1.459 -5.081 1.00 87.31 114 GLU A N 1
ATOM 911 C CA . GLU A 1 114 ? 16.146 1.418 -6.537 1.00 87.31 114 GLU A CA 1
ATOM 912 C C . GLU A 1 114 ? 16.193 2.813 -7.181 1.00 87.31 114 GLU A C 1
ATOM 914 O O . GLU A 1 114 ? 16.229 2.938 -8.406 1.00 87.31 114 GLU A O 1
ATOM 919 N N . GLY A 1 115 ? 16.180 3.878 -6.372 1.00 84.81 115 GLY A N 1
ATOM 920 C CA . GLY A 1 115 ? 16.200 5.262 -6.850 1.00 84.81 115 GLY A CA 1
ATOM 921 C C . GLY A 1 115 ? 14.852 5.764 -7.380 1.00 84.81 115 GLY A C 1
ATOM 922 O O . GLY A 1 115 ? 14.788 6.841 -7.974 1.00 84.81 115 GLY A O 1
ATOM 923 N N . LEU A 1 116 ? 13.766 5.018 -7.158 1.00 79.00 116 LEU A N 1
ATOM 924 C CA . LEU A 1 116 ? 12.397 5.413 -7.494 1.00 79.00 116 LEU A CA 1
ATOM 925 C C . LEU A 1 116 ? 11.780 6.117 -6.286 1.00 79.00 116 LEU A C 1
ATOM 927 O O . LEU A 1 116 ? 11.005 5.536 -5.527 1.00 79.00 116 LEU A O 1
ATOM 931 N N . HIS A 1 117 ? 12.209 7.358 -6.055 1.00 80.94 117 HIS A N 1
ATOM 932 C CA . HIS A 1 117 ? 11.891 8.083 -4.834 1.00 80.94 117 HIS A CA 1
ATOM 933 C C . HIS A 1 117 ? 11.346 9.487 -5.104 1.00 80.94 117 HIS A C 1
ATOM 935 O O . HIS A 1 117 ? 12.045 10.365 -5.609 1.00 80.94 117 HIS A O 1
ATOM 941 N N . ASN A 1 118 ? 10.108 9.704 -4.665 1.00 87.44 118 ASN A N 1
ATOM 942 C CA . ASN A 1 118 ? 9.517 11.024 -4.530 1.00 87.44 118 ASN A CA 1
ATOM 943 C C . ASN A 1 118 ? 9.635 11.488 -3.063 1.00 87.44 118 ASN A C 1
ATOM 945 O O . ASN A 1 118 ? 9.054 10.841 -2.186 1.00 87.44 118 ASN A O 1
ATOM 949 N N . PRO A 1 119 ? 10.327 12.600 -2.759 1.00 87.06 119 PRO A N 1
ATOM 950 C CA . PRO A 1 119 ? 10.496 13.069 -1.381 1.00 87.06 119 PRO A CA 1
ATOM 951 C C . PRO A 1 119 ? 9.166 13.436 -0.701 1.00 87.06 119 PRO A C 1
ATOM 953 O O . PRO A 1 119 ? 9.026 13.275 0.511 1.00 87.06 119 PRO A O 1
ATOM 956 N N . ASN A 1 120 ? 8.152 13.848 -1.471 1.00 89.50 120 ASN A N 1
ATOM 957 C CA . ASN A 1 120 ? 6.821 14.151 -0.936 1.00 89.50 120 ASN A CA 1
ATOM 958 C C . ASN A 1 120 ? 6.081 12.892 -0.465 1.00 89.50 120 ASN A C 1
ATOM 960 O O . ASN A 1 120 ? 5.239 12.952 0.429 1.00 89.50 120 ASN A O 1
ATOM 964 N N . LEU A 1 121 ? 6.387 11.739 -1.062 1.00 90.31 121 LEU A N 1
ATOM 965 C CA . LEU A 1 121 ? 5.797 10.470 -0.659 1.00 90.31 121 LEU A CA 1
ATOM 966 C C . LEU A 1 121 ? 6.305 10.048 0.725 1.00 90.31 121 LEU A C 1
ATOM 968 O O . LEU A 1 121 ? 5.510 9.605 1.551 1.00 90.31 121 LEU A O 1
ATOM 972 N N . ASP A 1 122 ? 7.596 10.249 1.007 1.00 88.94 122 ASP A N 1
ATOM 973 C CA . ASP A 1 122 ? 8.178 9.950 2.320 1.00 88.94 122 ASP A CA 1
ATOM 974 C C . ASP A 1 122 ? 7.541 10.791 3.422 1.00 88.94 122 ASP A C 1
ATOM 976 O O . ASP A 1 122 ? 7.178 10.251 4.466 1.00 88.94 122 ASP A O 1
ATOM 980 N N . SER A 1 123 ? 7.369 12.095 3.192 1.00 89.75 123 SER A N 1
ATOM 981 C CA . SER A 1 123 ? 6.786 12.979 4.201 1.00 89.75 123 SER A CA 1
ATOM 982 C C . SER A 1 123 ? 5.342 12.585 4.522 1.00 89.75 123 SER A C 1
ATOM 984 O O . SER A 1 123 ? 4.986 12.433 5.691 1.00 89.75 123 SER A O 1
ATOM 986 N N . ILE A 1 124 ? 4.515 12.318 3.508 1.00 91.06 124 ILE A N 1
ATOM 987 C CA . ILE A 1 124 ? 3.113 11.935 3.716 1.00 91.06 124 ILE A CA 1
ATOM 988 C C . ILE A 1 124 ? 3.005 10.547 4.362 1.00 91.06 124 ILE A C 1
ATOM 990 O O . ILE A 1 124 ? 2.202 10.361 5.282 1.00 91.06 124 ILE A O 1
ATOM 994 N N . LEU A 1 125 ? 3.816 9.580 3.926 1.00 90.88 125 LEU A N 1
ATOM 995 C CA . LEU A 1 125 ? 3.772 8.208 4.431 1.00 90.88 125 LEU A CA 1
ATOM 996 C C . LEU A 1 125 ? 4.316 8.109 5.867 1.00 90.88 125 LEU A C 1
ATOM 998 O O . LEU A 1 125 ? 3.722 7.433 6.711 1.00 90.88 125 LEU A O 1
ATOM 1002 N N . GLN A 1 126 ? 5.411 8.807 6.181 1.00 87.25 126 GLN A N 1
ATOM 1003 C CA . GLN A 1 126 ? 6.024 8.750 7.510 1.00 87.25 126 GLN A CA 1
ATOM 1004 C C . GLN A 1 126 ? 5.342 9.640 8.545 1.00 87.25 126 GLN A C 1
ATOM 1006 O O . GLN A 1 126 ? 5.268 9.236 9.705 1.00 87.25 126 GLN A O 1
ATOM 1011 N N . VAL A 1 127 ? 4.857 10.822 8.158 1.00 88.81 127 VAL A N 1
ATOM 1012 C CA . VAL A 1 127 ? 4.260 11.774 9.104 1.00 88.81 127 VAL A CA 1
ATOM 1013 C C . VAL A 1 127 ? 2.758 11.540 9.195 1.00 88.81 127 VAL A C 1
ATOM 1015 O O . VAL A 1 127 ? 2.255 11.083 10.218 1.00 88.81 127 VAL A O 1
ATOM 1018 N N . ASN A 1 128 ? 2.020 11.773 8.113 1.00 90.06 128 ASN A N 1
ATOM 1019 C CA . ASN A 1 128 ? 0.559 11.839 8.188 1.00 90.06 128 ASN A CA 1
ATOM 1020 C C . ASN A 1 128 ? -0.085 10.450 8.257 1.00 90.06 128 ASN A C 1
ATOM 1022 O O . ASN A 1 128 ? -0.983 10.196 9.071 1.00 90.06 128 ASN A O 1
ATOM 1026 N N . TYR A 1 129 ? 0.383 9.535 7.408 1.00 90.69 129 TYR A N 1
ATOM 1027 C CA . TYR A 1 129 ? -0.189 8.200 7.300 1.00 90.69 129 TYR A CA 1
ATOM 1028 C C . TYR A 1 129 ? 0.118 7.352 8.537 1.00 90.69 129 TYR A C 1
ATOM 1030 O O . TYR A 1 129 ? -0.794 6.804 9.159 1.00 90.69 129 TYR A O 1
ATOM 1038 N N . ARG A 1 130 ? 1.389 7.314 8.960 1.00 93.25 130 ARG A N 1
ATOM 1039 C CA . ARG A 1 130 ? 1.831 6.558 10.141 1.00 93.25 130 ARG A CA 1
ATOM 1040 C C . ARG A 1 130 ? 1.151 7.020 11.431 1.00 93.25 130 ARG A C 1
ATOM 1042 O O . ARG A 1 130 ? 0.751 6.173 12.228 1.00 93.25 130 ARG A O 1
ATOM 1049 N N . VAL A 1 131 ? 0.997 8.329 11.633 1.00 94.19 131 VAL A N 1
ATOM 1050 C CA . VAL A 1 131 ? 0.316 8.875 12.819 1.00 94.19 131 VAL A CA 1
ATOM 1051 C C . VAL A 1 131 ? -1.154 8.454 12.833 1.00 94.19 131 VAL A C 1
ATOM 1053 O O . VAL A 1 131 ? -1.649 7.947 13.841 1.00 94.19 131 VAL A O 1
ATOM 1056 N N . SER A 1 132 ? -1.845 8.568 11.695 1.00 94.38 132 SER A N 1
ATOM 1057 C CA . SER A 1 132 ? -3.247 8.140 11.571 1.00 94.38 132 SER A CA 1
ATOM 1058 C C . SER A 1 132 ? -3.405 6.636 11.835 1.00 94.38 132 SER A C 1
ATOM 1060 O O . SER A 1 132 ? -4.279 6.225 12.600 1.00 94.38 132 SER A O 1
ATOM 1062 N N . TYR A 1 133 ? -2.503 5.821 11.283 1.00 96.50 133 TYR A N 1
ATOM 1063 C CA . TYR A 1 133 ? -2.427 4.381 11.528 1.00 96.50 133 TYR A CA 1
ATOM 1064 C C . TYR A 1 133 ? -2.262 4.053 13.023 1.00 96.50 133 TYR A C 1
ATOM 1066 O O . TYR A 1 133 ? -2.999 3.228 13.567 1.00 96.50 133 TYR A O 1
ATOM 1074 N N . GLN A 1 134 ? -1.336 4.726 13.714 1.00 97.06 134 GLN A N 1
ATOM 1075 C CA . GLN A 1 134 ? -1.101 4.510 15.145 1.00 97.06 134 GLN A CA 1
ATOM 1076 C C . GLN A 1 134 ? -2.322 4.876 15.992 1.00 97.06 134 GLN A C 1
ATOM 1078 O O . GLN A 1 134 ? -2.662 4.137 16.917 1.00 97.06 134 GLN A O 1
ATOM 1083 N N . HIS A 1 135 ? -3.015 5.966 15.662 1.00 96.00 135 HIS A N 1
ATOM 1084 C CA . HIS A 1 135 ? -4.229 6.355 16.374 1.00 96.00 135 HIS A CA 1
ATOM 1085 C C . HIS A 1 135 ? -5.357 5.331 16.229 1.00 96.00 135 HIS A C 1
ATOM 1087 O O . HIS A 1 135 ? -6.031 5.042 17.219 1.00 96.00 135 HIS A O 1
ATOM 1093 N N . ILE A 1 136 ? -5.539 4.743 15.041 1.00 97.25 136 ILE A N 1
ATOM 1094 C CA . ILE A 1 136 ? -6.514 3.661 14.833 1.00 97.25 136 ILE A CA 1
ATOM 1095 C C . ILE A 1 136 ? -6.165 2.451 15.704 1.00 97.25 136 ILE A C 1
ATOM 1097 O O . ILE A 1 136 ? -7.042 1.918 16.390 1.00 97.25 136 ILE A O 1
ATOM 1101 N N . LEU A 1 137 ? -4.890 2.043 15.743 1.00 97.56 137 LEU A N 1
ATOM 1102 C CA . LEU A 1 137 ? -4.451 0.928 16.586 1.00 97.56 137 LEU A CA 1
ATOM 1103 C C . LEU A 1 137 ? -4.711 1.188 18.073 1.00 97.56 137 LEU A C 1
ATOM 1105 O O . LEU A 1 137 ? -5.286 0.337 18.751 1.00 97.56 137 LEU A O 1
ATOM 1109 N N . GLN A 1 138 ? -4.313 2.358 18.574 1.00 97.50 138 GLN A N 1
ATOM 1110 C CA . GLN A 1 138 ? -4.473 2.724 19.982 1.00 97.50 138 GLN A CA 1
ATOM 1111 C C . GLN A 1 138 ? -5.949 2.793 20.386 1.00 97.50 138 GLN A C 1
ATOM 1113 O O . GLN A 1 138 ? -6.333 2.213 21.401 1.00 97.50 138 GLN A O 1
ATOM 1118 N N . ALA A 1 139 ? -6.787 3.455 19.580 1.00 96.62 139 ALA A N 1
ATOM 1119 C CA . ALA A 1 139 ? -8.219 3.571 19.846 1.00 96.62 139 ALA A CA 1
ATOM 1120 C C . ALA A 1 139 ? -8.905 2.198 19.843 1.00 96.62 139 ALA A C 1
ATOM 1122 O O . ALA A 1 139 ? -9.701 1.902 20.733 1.00 96.62 139 ALA A O 1
ATOM 1123 N N . SER A 1 140 ? -8.547 1.328 18.896 1.00 97.88 140 SER A N 1
ATOM 1124 C CA . SER A 1 140 ? -9.121 -0.019 18.810 1.00 97.88 140 SER A CA 1
ATOM 1125 C C . SER A 1 140 ? -8.686 -0.905 19.982 1.00 97.88 140 SER A C 1
ATOM 1127 O O . SER A 1 140 ? -9.501 -1.626 20.549 1.00 97.88 140 SER A O 1
ATOM 1129 N N . GLN A 1 141 ? -7.422 -0.819 20.408 1.00 97.81 141 GLN A N 1
ATOM 1130 C CA . GLN A 1 141 ? -6.932 -1.525 21.598 1.00 97.81 141 GLN A CA 1
ATOM 1131 C C . GLN A 1 141 ? -7.610 -1.043 22.882 1.00 97.81 141 GLN A C 1
ATOM 1133 O O . GLN A 1 141 ? -7.979 -1.862 23.723 1.00 97.81 141 GLN A O 1
ATOM 1138 N N . ALA A 1 142 ? -7.798 0.271 23.035 1.00 97.31 142 ALA A N 1
ATOM 1139 C CA . ALA A 1 142 ? -8.541 0.831 24.157 1.00 97.31 142 ALA A CA 1
ATOM 1140 C C . ALA A 1 142 ? -9.993 0.330 24.166 1.00 97.31 142 ALA A C 1
ATOM 1142 O O . ALA A 1 142 ? -10.498 -0.062 25.214 1.00 97.31 142 ALA A O 1
ATOM 1143 N N . LEU A 1 143 ? -10.636 0.272 22.997 1.00 97.25 143 LEU A N 1
ATOM 1144 C CA . LEU A 1 143 ? -12.006 -0.211 22.850 1.00 97.25 143 LEU A CA 1
ATOM 1145 C C . LEU A 1 143 ? -12.143 -1.691 23.232 1.00 97.25 143 LEU A C 1
ATOM 1147 O O . LEU A 1 143 ? -13.056 -2.030 23.983 1.00 97.25 143 LEU A O 1
ATOM 1151 N N . MET A 1 144 ? -11.214 -2.555 22.809 1.00 97.94 144 MET A N 1
ATOM 1152 C CA . MET A 1 144 ? -11.201 -3.966 23.227 1.00 97.94 144 MET A CA 1
ATOM 1153 C C . MET A 1 144 ? -11.048 -4.109 24.748 1.00 97.94 144 MET A C 1
ATOM 1155 O O . MET A 1 144 ? -11.813 -4.838 25.370 1.00 97.94 144 MET A O 1
ATOM 1159 N N . ARG A 1 145 ? -10.131 -3.354 25.374 1.00 97.81 145 ARG A N 1
ATOM 1160 C CA . ARG A 1 145 ? -9.945 -3.373 26.840 1.00 97.81 145 ARG A CA 1
ATOM 1161 C C . ARG A 1 145 ? -11.191 -2.906 27.594 1.00 97.81 145 ARG A C 1
ATOM 1163 O O . ARG A 1 145 ? -11.579 -3.532 28.573 1.00 97.81 145 ARG A O 1
ATOM 1170 N N . LEU A 1 146 ? -11.821 -1.819 27.145 1.00 96.94 146 LEU A N 1
ATOM 1171 C CA . LEU A 1 146 ? -13.050 -1.304 27.758 1.00 96.94 146 LEU A CA 1
ATOM 1172 C C . LEU A 1 146 ? -14.216 -2.287 27.604 1.00 96.94 146 LEU A C 1
ATOM 1174 O O . LEU A 1 146 ? -15.003 -2.439 28.533 1.00 96.94 146 LEU A O 1
ATOM 1178 N N . THR A 1 147 ? -14.302 -2.966 26.457 1.00 96.31 147 THR A N 1
ATOM 1179 C CA . THR A 1 147 ? -15.335 -3.981 26.209 1.00 96.31 147 THR A CA 1
ATOM 1180 C C . THR A 1 147 ? -15.131 -5.204 27.100 1.00 96.31 147 THR A C 1
ATOM 1182 O O . THR A 1 147 ? -16.091 -5.709 27.669 1.00 96.31 147 THR A O 1
ATOM 1185 N N . GLU A 1 148 ? -13.887 -5.641 27.298 1.00 97.06 148 GLU A N 1
ATOM 1186 C CA . GLU A 1 148 ? -13.562 -6.735 28.219 1.00 97.06 148 GLU A CA 1
ATOM 1187 C C . GLU A 1 148 ? -13.965 -6.397 29.665 1.00 97.06 148 GLU A C 1
ATOM 1189 O O . GLU A 1 148 ? -14.632 -7.187 30.333 1.00 97.06 148 GLU A O 1
ATOM 1194 N N . VAL A 1 149 ? -13.657 -5.181 30.132 1.00 96.38 149 VAL A N 1
ATOM 1195 C CA . VAL A 1 149 ? -14.114 -4.698 31.448 1.00 96.38 149 VAL A CA 1
ATOM 1196 C C . VAL A 1 149 ? -15.642 -4.674 31.524 1.00 96.38 149 VAL A C 1
ATOM 1198 O O . VAL A 1 149 ? -16.217 -5.069 32.538 1.00 96.38 149 VAL A O 1
ATOM 1201 N N . GLU A 1 150 ? -16.319 -4.246 30.457 1.00 94.81 150 GLU A N 1
ATOM 1202 C CA . GLU A 1 150 ? -17.781 -4.233 30.403 1.00 94.81 150 GLU A CA 1
ATOM 1203 C C . GLU A 1 150 ? -18.378 -5.638 30.530 1.00 94.81 150 GLU A C 1
ATOM 1205 O O . GLU A 1 150 ? -19.317 -5.835 31.307 1.00 94.81 150 GLU A O 1
ATOM 1210 N N . ILE A 1 151 ? -17.815 -6.615 29.815 1.00 95.12 151 ILE A N 1
ATOM 1211 C CA . ILE A 1 151 ? -18.215 -8.022 29.895 1.00 95.12 151 ILE A CA 1
ATOM 1212 C C . ILE A 1 151 ? -18.063 -8.531 31.334 1.00 95.12 151 ILE A C 1
ATOM 1214 O O . ILE A 1 151 ? -19.012 -9.084 31.889 1.00 95.12 151 ILE A O 1
ATOM 1218 N N . GLN A 1 152 ? -16.925 -8.272 31.982 1.00 95.62 152 GLN A N 1
ATOM 1219 C CA . GLN A 1 152 ? -16.668 -8.714 33.358 1.00 95.62 152 GLN A CA 1
ATOM 1220 C C . GLN A 1 152 ? -17.631 -8.087 34.379 1.00 95.62 152 GLN A C 1
ATOM 1222 O O . GLN A 1 152 ? -18.094 -8.765 35.299 1.00 95.62 152 GLN A O 1
ATOM 1227 N N . VAL A 1 153 ? -17.964 -6.801 34.223 1.00 94.31 153 VAL A N 1
ATOM 1228 C CA . VAL A 1 153 ? -18.949 -6.106 35.073 1.00 94.31 153 VAL A CA 1
ATOM 1229 C C . VAL A 1 153 ? -20.337 -6.737 34.915 1.00 94.31 153 VAL A C 1
ATOM 1231 O O . VAL A 1 153 ? -20.999 -7.010 35.919 1.00 94.31 153 VAL A O 1
ATOM 1234 N N . ARG A 1 154 ? -20.755 -7.036 33.676 1.00 91.69 154 ARG A N 1
ATOM 1235 C CA . ARG A 1 154 ? -22.034 -7.712 33.398 1.00 91.69 154 ARG A CA 1
ATOM 1236 C C . ARG A 1 154 ? -22.066 -9.135 33.959 1.00 91.69 154 ARG A C 1
ATOM 1238 O O . ARG A 1 154 ? -23.061 -9.513 34.572 1.00 91.69 154 ARG A O 1
ATOM 1245 N N . GLN A 1 155 ? -20.979 -9.895 33.819 1.00 92.62 155 GLN A N 1
ATOM 1246 C CA . GLN A 1 155 ? -20.876 -11.267 34.328 1.00 92.62 155 GLN A CA 1
ATOM 1247 C C . GLN A 1 155 ? -21.017 -11.322 35.856 1.00 92.62 155 GLN A C 1
ATOM 1249 O O . GLN A 1 155 ? -21.682 -12.205 36.396 1.00 92.62 155 GLN A O 1
ATOM 1254 N N . LYS A 1 156 ? -20.474 -10.321 36.560 1.00 94.31 156 LYS A N 1
ATOM 1255 C CA . LYS A 1 156 ? -20.639 -10.145 38.013 1.00 94.31 156 LYS A CA 1
ATOM 1256 C C . LYS A 1 156 ? -22.020 -9.606 38.420 1.00 94.31 156 LYS A C 1
ATOM 1258 O O . LYS A 1 156 ? -22.227 -9.318 39.595 1.00 94.31 156 LYS A O 1
ATOM 1263 N N . ARG A 1 157 ? -22.958 -9.452 37.473 1.00 89.81 157 ARG A N 1
ATOM 1264 C CA . ARG A 1 157 ? -24.296 -8.857 37.661 1.00 89.81 157 ARG A CA 1
ATOM 1265 C C . ARG A 1 157 ? -24.261 -7.458 38.291 1.00 89.81 157 ARG A C 1
ATOM 1267 O O . ARG A 1 157 ? -25.213 -7.041 38.949 1.00 89.81 157 ARG A O 1
ATOM 1274 N N . LEU A 1 158 ? -23.171 -6.719 38.086 1.00 87.81 158 LEU A N 1
ATOM 1275 C CA . LEU A 1 158 ? -23.040 -5.340 38.545 1.00 87.81 158 LEU A CA 1
ATOM 1276 C C . LEU A 1 158 ? -23.727 -4.403 37.546 1.00 87.81 158 LEU A C 1
ATOM 1278 O O . LEU A 1 158 ? -23.718 -4.648 36.337 1.00 87.81 158 LEU A O 1
ATOM 1282 N N . ARG A 1 159 ? -24.313 -3.301 38.035 1.00 85.12 159 ARG A N 1
ATOM 1283 C CA . ARG A 1 159 ? -24.877 -2.281 37.142 1.00 85.12 159 ARG A CA 1
ATOM 1284 C C . ARG A 1 159 ? -23.750 -1.686 36.281 1.00 85.12 159 ARG A C 1
ATOM 1286 O O . ARG A 1 159 ? -22.764 -1.209 36.849 1.00 85.12 159 ARG A O 1
ATOM 1293 N N . PRO A 1 160 ? -23.876 -1.690 34.940 1.00 75.75 160 PRO A N 1
ATOM 1294 C CA . PRO A 1 160 ? -22.870 -1.094 34.077 1.00 75.75 160 PRO A CA 1
ATOM 1295 C C . PRO A 1 160 ? -22.728 0.391 34.403 1.00 75.75 160 PRO A C 1
ATOM 1297 O O . PRO A 1 160 ? -23.713 1.130 34.452 1.00 75.75 160 PRO A O 1
ATOM 1300 N N . GLN A 1 161 ? -21.494 0.831 34.640 1.00 84.44 161 GLN A N 1
ATOM 1301 C CA . GLN A 1 161 ? -21.225 2.232 34.934 1.00 84.44 161 GLN A CA 1
ATOM 1302 C C . GLN A 1 161 ? -21.484 3.078 33.681 1.00 84.44 161 GLN A C 1
ATOM 1304 O O . GLN A 1 161 ? -20.949 2.794 32.606 1.00 84.44 161 GLN A O 1
ATOM 1309 N N . ALA A 1 162 ? -22.269 4.151 33.817 1.00 89.31 162 ALA A N 1
ATOM 1310 C CA . ALA A 1 162 ? -22.545 5.087 32.723 1.00 89.31 162 ALA A CA 1
ATOM 1311 C C . ALA A 1 162 ? -21.253 5.671 32.112 1.00 89.31 162 ALA A C 1
ATOM 1313 O O . ALA A 1 162 ? -21.169 5.884 30.901 1.00 89.31 162 ALA A O 1
ATOM 1314 N N . SER A 1 163 ? -20.212 5.841 32.935 1.00 91.38 163 SER A N 1
ATOM 1315 C CA . SER A 1 163 ? -18.869 6.258 32.519 1.00 91.38 163 SER A CA 1
ATOM 1316 C C . SER A 1 163 ? -18.231 5.298 31.506 1.00 91.38 163 SER A C 1
ATOM 1318 O O . SER A 1 163 ? -17.587 5.747 30.559 1.00 91.38 163 SER A O 1
ATOM 1320 N N . LEU A 1 164 ? -18.438 3.985 31.644 1.00 92.94 164 LEU A N 1
ATOM 1321 C CA . LEU A 1 164 ? -17.864 2.977 30.751 1.00 92.94 164 LEU A CA 1
ATOM 1322 C C . LEU A 1 164 ? -18.488 3.052 29.354 1.00 92.94 164 LEU A C 1
ATOM 1324 O O . LEU A 1 164 ? -17.775 3.112 28.351 1.00 92.94 164 LEU A O 1
ATOM 1328 N N . ARG A 1 165 ? -19.822 3.140 29.294 1.00 91.75 165 ARG A N 1
ATOM 1329 C CA . ARG A 1 165 ? -20.567 3.331 28.040 1.00 91.75 165 ARG A CA 1
ATOM 1330 C C . ARG A 1 165 ? -20.195 4.648 27.358 1.00 91.75 165 ARG A C 1
ATOM 1332 O O . ARG A 1 165 ? -20.011 4.679 26.139 1.00 91.75 165 ARG A O 1
ATOM 1339 N N . HIS A 1 166 ? -20.024 5.718 28.135 1.00 94.62 166 HI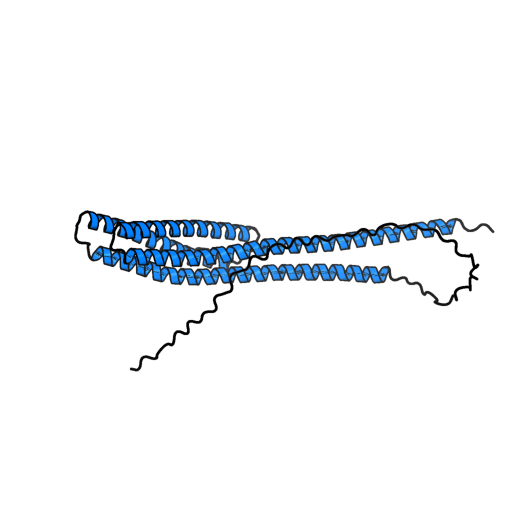S A N 1
ATOM 1340 C CA . HIS A 1 166 ? -19.545 6.998 27.618 1.00 94.62 166 HIS A CA 1
ATOM 1341 C C . HIS A 1 166 ? -18.137 6.874 27.009 1.00 94.62 166 HIS A C 1
ATOM 1343 O O . HIS A 1 166 ? -17.922 7.292 25.871 1.00 94.62 166 HIS A O 1
ATOM 1349 N N . ASN A 1 167 ? -17.201 6.221 27.707 1.00 94.44 167 ASN A N 1
ATOM 1350 C CA . ASN A 1 167 ? -15.834 6.004 27.226 1.00 94.44 167 ASN A CA 1
ATOM 1351 C C . ASN A 1 167 ? -15.773 5.138 25.957 1.00 94.44 167 ASN A C 1
ATOM 1353 O O . ASN A 1 167 ? -14.972 5.420 25.063 1.00 94.44 167 ASN A O 1
ATOM 1357 N N . LEU A 1 168 ? -16.626 4.116 25.838 1.00 94.81 168 LEU A N 1
ATOM 1358 C CA . LEU A 1 168 ? -16.762 3.322 24.612 1.00 94.81 168 LEU A CA 1
ATOM 1359 C C . LEU A 1 168 ? -17.229 4.183 23.436 1.00 94.81 168 LEU A C 1
ATOM 1361 O O . LEU A 1 168 ? -16.623 4.152 22.362 1.00 94.81 168 LEU A O 1
ATOM 1365 N N . SER A 1 169 ? -18.263 5.002 23.646 1.00 95.50 169 SER A N 1
ATOM 1366 C CA . SER A 1 169 ? -18.764 5.928 22.626 1.00 95.50 169 SER A CA 1
ATOM 1367 C C . SER A 1 169 ? -17.693 6.933 22.197 1.00 95.50 169 SER A C 1
ATOM 1369 O O . SER A 1 169 ? -17.451 7.116 21.004 1.00 95.50 169 SER A O 1
ATOM 1371 N N . LEU A 1 170 ? -16.975 7.511 23.161 1.00 96.12 170 LEU A N 1
ATOM 1372 C CA . LEU A 1 170 ? -15.902 8.469 22.920 1.00 96.12 170 LEU A CA 1
ATOM 1373 C C . LEU A 1 170 ? -14.759 7.860 22.094 1.00 96.12 170 LEU A C 1
ATOM 1375 O O . LEU A 1 170 ? -14.315 8.474 21.125 1.00 96.12 170 LEU A O 1
ATOM 1379 N N . ASN A 1 171 ? -14.301 6.647 22.422 1.00 95.06 171 ASN A N 1
ATOM 1380 C CA . ASN A 1 171 ? -13.252 5.973 21.646 1.00 95.06 171 ASN A CA 1
ATOM 1381 C C . ASN A 1 171 ? -13.731 5.557 20.249 1.00 95.06 171 ASN A C 1
ATOM 1383 O O . ASN A 1 171 ? -12.971 5.673 19.290 1.00 95.06 171 ASN A O 1
ATOM 1387 N N . THR A 1 172 ? -14.997 5.157 20.110 1.00 96.81 172 THR A N 1
ATOM 1388 C CA . THR A 1 172 ? -15.594 4.839 18.803 1.00 96.81 172 THR A CA 1
ATOM 1389 C C . THR A 1 172 ? -15.664 6.079 17.906 1.00 96.81 172 THR A C 1
ATOM 1391 O O . THR A 1 172 ? -15.298 6.022 16.736 1.00 96.81 172 THR A O 1
ATOM 1394 N N . ASN A 1 173 ? -16.063 7.231 18.454 1.00 96.44 173 ASN A N 1
ATOM 1395 C CA . ASN A 1 173 ? -16.112 8.489 17.706 1.00 96.44 173 ASN A CA 1
ATOM 1396 C C . ASN A 1 173 ? -14.708 8.982 17.324 1.00 96.44 173 ASN A C 1
ATOM 1398 O O . ASN A 1 173 ? -14.501 9.451 16.206 1.00 96.44 173 ASN A O 1
ATOM 1402 N N . LYS A 1 174 ? -13.720 8.826 18.221 1.00 95.06 174 LYS A N 1
ATOM 1403 C CA . LYS A 1 174 ? -12.307 9.080 17.896 1.00 95.06 174 LYS A CA 1
ATOM 1404 C C . LYS A 1 174 ? -11.842 8.202 16.736 1.00 95.06 174 LYS A C 1
ATOM 1406 O O . LYS A 1 174 ? -11.174 8.706 15.839 1.00 95.06 174 LYS A O 1
ATOM 1411 N N . LEU A 1 175 ? -12.198 6.918 16.741 1.00 96.50 175 LEU A N 1
ATOM 1412 C CA . LEU A 1 175 ? -11.849 5.982 15.676 1.00 96.50 175 LEU A CA 1
ATOM 1413 C C . LEU A 1 175 ? -12.449 6.411 14.328 1.00 96.50 175 LEU A C 1
ATOM 1415 O O . LEU A 1 175 ? -11.704 6.534 13.362 1.00 96.50 175 LEU A O 1
ATOM 1419 N N . LEU A 1 176 ? -13.751 6.718 14.292 1.00 96.81 176 LEU A N 1
ATOM 1420 C CA . LEU A 1 176 ? -14.460 7.219 13.104 1.00 96.81 176 LEU A CA 1
ATOM 1421 C C . LEU A 1 176 ? -13.792 8.463 12.507 1.00 96.81 176 LEU A C 1
ATOM 1423 O O . LEU A 1 176 ? -13.540 8.527 11.308 1.00 96.81 176 LEU A O 1
ATOM 1427 N N . PHE A 1 177 ? -13.456 9.442 13.349 1.00 96.31 177 PHE A N 1
ATOM 1428 C CA . PHE A 1 177 ? -12.790 10.661 12.893 1.00 96.31 177 PHE A CA 1
ATOM 1429 C C . PHE A 1 177 ? -11.401 10.376 12.297 1.00 96.31 177 PHE A C 1
ATOM 1431 O O . PHE A 1 177 ? -11.022 10.937 11.269 1.00 96.31 177 PHE A O 1
ATOM 1438 N N . ARG A 1 178 ? -10.628 9.486 12.932 1.00 95.69 178 ARG A N 1
ATOM 1439 C CA . ARG A 1 178 ? -9.276 9.130 12.475 1.00 95.69 178 ARG A CA 1
ATOM 1440 C C . ARG A 1 178 ? -9.282 8.269 11.219 1.00 95.69 178 ARG A C 1
ATOM 1442 O O . ARG A 1 178 ? -8.363 8.401 10.412 1.00 95.69 178 ARG A O 1
ATOM 1449 N N . GLU A 1 179 ? -10.299 7.434 11.037 1.00 96.62 179 GLU A N 1
ATOM 1450 C CA . GLU A 1 179 ? -10.501 6.668 9.810 1.00 96.62 179 GLU A CA 1
ATOM 1451 C C . GLU A 1 179 ? -10.650 7.607 8.611 1.00 96.62 179 GLU A C 1
ATOM 1453 O O . GLU A 1 179 ? -9.903 7.465 7.644 1.00 96.62 179 GLU A O 1
ATOM 1458 N N . GLN A 1 180 ? -11.470 8.655 8.722 1.00 95.94 180 GLN A N 1
ATOM 1459 C CA . GLN A 1 180 ? -11.646 9.620 7.639 1.00 95.94 180 GLN A CA 1
ATOM 1460 C C . GLN A 1 180 ? -10.320 10.292 7.240 1.00 95.94 180 GLN A C 1
ATOM 1462 O O . GLN A 1 180 ? -10.002 10.387 6.053 1.00 95.94 180 GLN A O 1
ATOM 1467 N N . THR A 1 181 ? -9.500 10.710 8.210 1.00 95.19 181 THR A N 1
ATOM 1468 C CA . THR A 1 181 ? -8.158 11.251 7.928 1.00 95.19 181 THR A CA 1
ATOM 1469 C C . THR A 1 181 ? -7.244 10.213 7.267 1.00 95.19 181 THR A C 1
ATOM 1471 O O . THR A 1 181 ? -6.532 10.539 6.314 1.00 95.19 181 THR A O 1
ATOM 1474 N N . LEU A 1 182 ? -7.260 8.961 7.734 1.00 95.69 182 LEU A N 1
ATOM 1475 C CA . LEU A 1 182 ? -6.452 7.892 7.150 1.00 95.69 182 LEU A CA 1
ATOM 1476 C C . LEU A 1 182 ? -6.863 7.599 5.703 1.00 95.69 182 LEU A C 1
ATOM 1478 O O . LEU A 1 182 ? -5.984 7.491 4.855 1.00 95.69 182 LEU A O 1
ATOM 1482 N N . THR A 1 183 ? -8.161 7.529 5.399 1.00 95.62 183 THR A N 1
ATOM 1483 C CA . THR A 1 183 ? -8.656 7.275 4.033 1.00 95.62 183 THR A CA 1
ATOM 1484 C C . THR A 1 183 ? -8.232 8.376 3.063 1.00 95.62 183 THR A C 1
ATOM 1486 O O . THR A 1 183 ? -7.808 8.098 1.939 1.00 95.62 183 THR A O 1
ATOM 1489 N N . HIS A 1 184 ? -8.270 9.632 3.515 1.00 95.81 184 HIS A N 1
ATOM 1490 C CA . HIS A 1 184 ? -7.811 10.771 2.733 1.00 95.81 184 HIS A CA 1
ATOM 1491 C C . HIS A 1 184 ? -6.312 10.666 2.435 1.00 95.81 184 HIS A C 1
ATOM 1493 O O . HIS A 1 184 ? -5.899 10.752 1.277 1.00 95.81 184 HIS A O 1
ATOM 1499 N N . ASN A 1 185 ? -5.502 10.396 3.462 1.00 94.62 185 ASN A N 1
ATOM 1500 C CA . ASN A 1 185 ? -4.063 10.206 3.299 1.00 94.62 185 ASN A CA 1
ATOM 1501 C C . ASN A 1 185 ? -3.748 8.988 2.416 1.00 94.62 185 ASN A C 1
ATOM 1503 O O . ASN A 1 185 ? -2.875 9.076 1.560 1.00 94.62 185 ASN A O 1
ATOM 1507 N N . ALA A 1 186 ? -4.486 7.883 2.553 1.00 94.25 186 ALA A N 1
ATOM 1508 C CA . ALA A 1 186 ? -4.358 6.698 1.704 1.00 94.25 186 ALA A CA 1
ATOM 1509 C C . ALA A 1 186 ? -4.579 7.048 0.225 1.00 94.25 186 ALA A C 1
ATOM 1511 O O . ALA A 1 186 ? -3.787 6.664 -0.633 1.00 94.25 186 ALA A O 1
ATOM 1512 N N . ALA A 1 187 ? -5.621 7.827 -0.078 1.00 95.56 187 ALA A N 1
ATOM 1513 C CA . ALA A 1 187 ? -5.907 8.271 -1.437 1.00 95.56 187 ALA A CA 1
ATOM 1514 C C . ALA A 1 187 ? -4.800 9.177 -2.000 1.00 95.56 187 ALA A C 1
ATOM 1516 O O . ALA A 1 187 ? -4.454 9.058 -3.176 1.00 95.56 187 ALA A O 1
ATOM 1517 N N . LEU A 1 188 ? -4.223 10.060 -1.178 1.00 95.19 188 LEU A N 1
ATOM 1518 C CA . LEU A 1 188 ? -3.080 10.885 -1.579 1.00 95.19 188 LEU A CA 1
ATOM 1519 C C . LEU A 1 188 ? -1.845 10.032 -1.881 1.00 95.19 188 LEU A C 1
ATOM 1521 O O . LEU A 1 188 ? -1.253 10.183 -2.946 1.00 95.19 188 LEU A O 1
ATOM 1525 N N . VAL A 1 189 ? -1.493 9.101 -0.993 1.00 94.56 189 VAL A N 1
ATOM 1526 C CA . VAL A 1 189 ? -0.357 8.186 -1.183 1.00 94.56 189 VAL A CA 1
ATOM 1527 C C . VAL A 1 189 ? -0.553 7.342 -2.450 1.00 94.56 189 VAL A C 1
ATOM 1529 O O . VAL A 1 189 ? 0.353 7.257 -3.274 1.00 94.56 189 VAL A O 1
ATOM 1532 N N . ALA A 1 190 ? -1.750 6.790 -2.673 1.00 95.44 190 ALA A N 1
ATOM 1533 C CA . ALA A 1 190 ? -2.060 6.026 -3.882 1.00 95.44 190 ALA A CA 1
ATOM 1534 C C . ALA A 1 190 ? -1.911 6.864 -5.166 1.00 95.44 190 ALA A C 1
ATOM 1536 O O . ALA A 1 190 ? -1.370 6.381 -6.159 1.00 95.44 190 ALA A O 1
ATOM 1537 N N . ARG A 1 191 ? -2.338 8.135 -5.148 1.00 95.56 191 ARG A N 1
ATOM 1538 C CA . ARG A 1 191 ? -2.138 9.059 -6.279 1.00 95.56 191 ARG A CA 1
ATOM 1539 C C . ARG A 1 191 ? -0.665 9.362 -6.524 1.00 95.56 191 ARG A C 1
ATOM 1541 O O . ARG A 1 191 ? -0.265 9.450 -7.678 1.00 95.56 191 ARG A O 1
ATOM 1548 N N . LEU A 1 192 ? 0.132 9.519 -5.470 1.00 93.88 192 LEU A N 1
ATOM 1549 C CA . LEU A 1 192 ? 1.571 9.751 -5.601 1.00 93.88 192 LEU A CA 1
ATOM 1550 C C . LEU A 1 192 ? 2.280 8.537 -6.206 1.00 93.88 192 LEU A C 1
ATOM 1552 O O . LEU A 1 192 ? 3.110 8.715 -7.092 1.00 93.88 192 LEU A O 1
ATOM 1556 N N . TYR A 1 193 ? 1.903 7.317 -5.815 1.00 94.56 193 TYR A N 1
ATOM 1557 C CA . TYR A 1 193 ? 2.409 6.110 -6.473 1.00 94.56 193 TYR A CA 1
ATOM 1558 C C . TYR A 1 193 ? 1.997 6.020 -7.944 1.00 94.56 193 TYR A C 1
ATOM 1560 O O . TYR A 1 193 ? 2.823 5.668 -8.779 1.00 94.56 193 TYR A O 1
ATOM 1568 N N . ASP A 1 194 ? 0.756 6.374 -8.290 1.00 95.00 194 ASP A N 1
ATOM 1569 C CA . ASP A 1 194 ? 0.306 6.411 -9.689 1.00 95.00 194 ASP A CA 1
ATOM 1570 C C . ASP A 1 194 ? 1.074 7.460 -10.516 1.00 95.00 194 ASP A C 1
ATOM 1572 O O . ASP A 1 194 ? 1.478 7.197 -11.650 1.00 95.00 194 ASP A O 1
ATOM 1576 N N . GLN A 1 195 ? 1.330 8.640 -9.945 1.00 94.38 195 GLN A N 1
ATOM 1577 C CA . GLN A 1 195 ? 2.151 9.674 -10.580 1.00 94.38 195 GLN A CA 1
ATOM 1578 C C . GLN A 1 195 ? 3.593 9.204 -10.793 1.00 94.38 195 GLN A C 1
ATOM 1580 O O . GLN A 1 195 ? 4.126 9.378 -11.890 1.00 94.38 195 GLN A O 1
ATOM 1585 N N . GLU A 1 196 ? 4.200 8.572 -9.788 1.00 92.06 196 GLU A N 1
ATOM 1586 C CA . GLU A 1 196 ? 5.559 8.034 -9.882 1.00 92.06 196 GLU A CA 1
ATOM 1587 C C . GLU A 1 196 ? 5.643 6.921 -10.935 1.00 92.06 196 GLU A C 1
ATOM 1589 O O . GLU A 1 196 ? 6.526 6.936 -11.794 1.00 92.06 196 GLU A O 1
ATOM 1594 N N . ALA A 1 197 ? 4.663 6.013 -10.957 1.00 92.50 197 ALA A N 1
ATOM 1595 C CA . ALA A 1 197 ? 4.566 4.955 -11.956 1.00 92.50 197 ALA A CA 1
ATOM 1596 C C . ALA A 1 197 ? 4.457 5.524 -13.379 1.00 92.50 197 ALA A C 1
ATOM 1598 O O . ALA A 1 197 ? 5.153 5.076 -14.294 1.00 92.50 197 ALA A O 1
ATOM 1599 N N . LYS A 1 198 ? 3.620 6.550 -13.582 1.00 93.19 198 LYS A N 1
ATOM 1600 C CA . LYS A 1 198 ? 3.482 7.237 -14.876 1.00 93.19 198 LYS A CA 1
ATOM 1601 C C . LYS A 1 198 ? 4.773 7.932 -15.292 1.00 93.19 198 LYS A C 1
ATOM 1603 O O . LYS A 1 198 ? 5.176 7.806 -16.449 1.00 93.19 198 LYS A O 1
ATOM 1608 N N . ALA A 1 199 ? 5.431 8.632 -14.369 1.00 91.88 199 ALA A N 1
ATOM 1609 C CA . ALA A 1 199 ? 6.705 9.293 -14.629 1.00 91.88 199 ALA A CA 1
ATOM 1610 C C . ALA A 1 199 ? 7.788 8.277 -15.021 1.00 91.88 199 ALA A C 1
ATOM 1612 O O . ALA A 1 199 ? 8.516 8.491 -15.992 1.00 91.88 199 ALA A O 1
ATOM 1613 N N . TYR A 1 200 ? 7.849 7.141 -14.327 1.00 90.38 200 TYR A N 1
ATOM 1614 C CA . TYR A 1 200 ? 8.763 6.049 -14.637 1.00 90.38 200 TYR A CA 1
ATOM 1615 C C . TYR A 1 200 ? 8.523 5.463 -16.035 1.00 90.38 200 TYR A C 1
ATOM 1617 O O . TYR A 1 200 ? 9.449 5.390 -16.847 1.00 90.38 200 TYR A O 1
ATOM 1625 N N . ILE A 1 201 ? 7.270 5.126 -16.361 1.00 91.31 201 ILE A N 1
ATOM 1626 C CA . ILE A 1 201 ? 6.893 4.616 -17.689 1.00 91.31 201 ILE A CA 1
ATOM 1627 C C . ILE A 1 201 ? 7.261 5.625 -18.780 1.00 91.31 201 ILE A C 1
ATOM 1629 O O . ILE A 1 201 ? 7.760 5.236 -19.836 1.00 91.31 201 ILE A O 1
ATOM 1633 N N . GLN A 1 202 ? 7.050 6.919 -18.535 1.00 92.31 202 GLN A N 1
ATOM 1634 C CA . GLN A 1 202 ? 7.384 7.957 -19.504 1.00 92.31 202 GLN A CA 1
ATOM 1635 C C . GLN A 1 202 ? 8.892 8.024 -19.775 1.00 92.31 202 GLN A C 1
ATOM 1637 O O . GLN A 1 202 ? 9.288 8.099 -20.936 1.00 92.31 202 GLN A O 1
ATOM 1642 N N . ARG A 1 203 ? 9.739 7.923 -18.740 1.00 90.69 203 ARG A N 1
ATOM 1643 C CA . ARG A 1 203 ? 11.205 7.864 -18.910 1.00 90.69 203 ARG A CA 1
ATOM 1644 C C . ARG A 1 203 ? 11.615 6.672 -19.776 1.00 90.69 203 ARG A C 1
ATOM 1646 O O . ARG A 1 203 ? 12.406 6.831 -20.702 1.00 90.69 203 ARG A O 1
ATOM 1653 N N . ILE A 1 204 ? 11.026 5.499 -19.536 1.00 89.88 204 ILE A N 1
ATOM 1654 C CA . ILE A 1 204 ? 11.304 4.296 -20.334 1.00 89.88 204 ILE A CA 1
ATOM 1655 C C . ILE A 1 204 ? 10.865 4.463 -21.784 1.00 89.88 204 ILE A C 1
ATOM 1657 O O . ILE A 1 204 ? 11.633 4.131 -22.685 1.00 89.88 204 ILE A O 1
ATOM 1661 N N . LYS A 1 205 ? 9.676 5.020 -22.031 1.00 89.19 205 LYS A N 1
ATOM 1662 C CA . LYS A 1 205 ? 9.210 5.313 -23.393 1.00 89.19 205 LYS A CA 1
ATOM 1663 C C . LYS A 1 205 ? 10.164 6.248 -24.131 1.00 89.19 205 LYS A C 1
ATOM 1665 O O . LYS A 1 205 ? 10.430 6.019 -25.310 1.00 89.19 205 LYS A O 1
ATOM 1670 N N . THR A 1 206 ? 10.716 7.254 -23.453 1.00 92.81 206 THR A N 1
ATOM 1671 C CA . THR A 1 206 ? 11.730 8.141 -24.036 1.00 92.81 206 THR A CA 1
ATOM 1672 C C . THR A 1 206 ? 12.988 7.367 -24.427 1.00 92.81 206 THR A C 1
ATOM 1674 O O . THR A 1 206 ? 13.434 7.481 -25.568 1.00 92.81 206 THR A O 1
ATOM 1677 N N . TYR A 1 207 ? 13.527 6.522 -23.539 1.00 90.06 207 TYR A N 1
ATOM 1678 C CA . TYR A 1 207 ? 14.702 5.700 -23.856 1.00 90.06 207 TYR A CA 1
ATOM 1679 C C . TYR A 1 207 ? 14.439 4.714 -24.994 1.00 90.06 207 TYR A C 1
ATOM 1681 O O . TYR A 1 207 ? 15.260 4.582 -25.896 1.00 90.06 207 TYR A O 1
ATOM 1689 N N . GLN A 1 208 ? 13.279 4.062 -24.995 1.00 88.69 208 GLN A N 1
ATOM 1690 C CA . GLN A 1 208 ? 12.888 3.144 -26.058 1.00 88.69 208 GLN A CA 1
ATOM 1691 C C . GLN A 1 208 ? 12.761 3.865 -27.404 1.00 88.69 208 GLN A C 1
ATOM 1693 O O . GLN A 1 208 ? 13.240 3.361 -28.416 1.00 88.69 208 GLN A O 1
ATOM 1698 N N . THR A 1 209 ? 12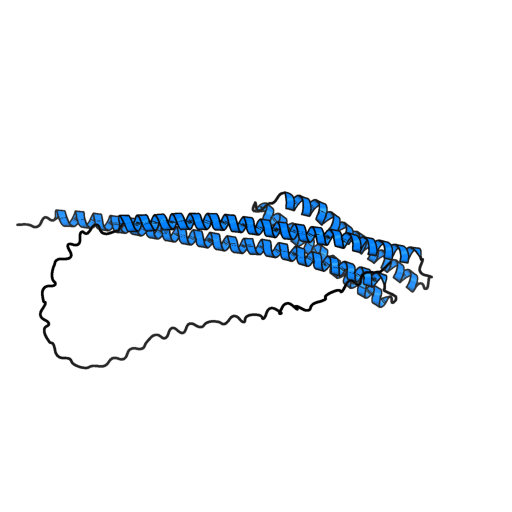.160 5.057 -27.415 1.00 91.56 209 THR A N 1
ATOM 1699 C CA . THR A 1 209 ? 12.052 5.885 -28.624 1.00 91.56 209 THR A CA 1
ATOM 1700 C C . THR A 1 209 ? 13.437 6.273 -29.136 1.00 91.56 209 THR A C 1
ATOM 1702 O O . THR A 1 209 ? 13.693 6.161 -30.330 1.00 91.56 209 THR A O 1
ATOM 1705 N N . LEU A 1 210 ? 14.358 6.655 -28.246 1.00 93.94 210 LEU A N 1
ATOM 1706 C CA . LEU A 1 210 ? 15.736 6.979 -28.615 1.00 93.94 210 LEU A CA 1
ATOM 1707 C C . LEU A 1 210 ? 16.453 5.768 -29.228 1.00 93.94 210 LEU A C 1
ATOM 1709 O O . LEU A 1 210 ? 17.048 5.894 -30.296 1.00 93.94 210 LEU A O 1
ATOM 1713 N N . VAL A 1 211 ? 16.347 4.589 -28.606 1.00 90.00 211 VAL A N 1
ATOM 1714 C CA . VAL A 1 211 ? 16.925 3.340 -29.135 1.00 90.00 211 VAL A CA 1
ATOM 1715 C C . VAL A 1 211 ? 16.349 3.008 -30.514 1.00 90.00 211 VAL A C 1
ATOM 1717 O O . VAL A 1 211 ? 17.105 2.657 -31.418 1.00 90.00 211 VAL A O 1
ATOM 1720 N N . LEU A 1 212 ? 15.035 3.166 -30.704 1.00 89.12 212 LEU A N 1
ATOM 1721 C CA . LEU A 1 212 ? 14.372 2.930 -31.987 1.00 89.12 212 LEU A CA 1
ATOM 1722 C C . LEU A 1 212 ? 14.862 3.901 -33.070 1.00 89.12 212 LEU A C 1
ATOM 1724 O O . LEU A 1 212 ? 15.146 3.473 -34.185 1.00 89.12 212 LEU A O 1
ATOM 1728 N N . VAL A 1 213 ? 14.987 5.192 -32.749 1.00 94.25 213 VAL A N 1
ATOM 1729 C CA . VAL A 1 213 ? 15.496 6.211 -33.681 1.00 94.25 213 VAL A CA 1
ATOM 1730 C C . VAL A 1 213 ? 16.933 5.895 -34.091 1.00 94.25 213 VAL A C 1
ATOM 1732 O O . VAL A 1 213 ? 17.244 5.927 -35.278 1.00 94.25 213 VAL A O 1
ATOM 1735 N N . VAL A 1 214 ? 17.797 5.522 -33.141 1.00 91.06 214 VAL A N 1
ATOM 1736 C CA . VAL A 1 214 ? 19.181 5.118 -33.436 1.00 91.06 214 VAL A CA 1
ATOM 1737 C C . VAL A 1 214 ? 19.213 3.873 -34.326 1.00 91.06 214 VAL A C 1
ATOM 1739 O O . VAL A 1 214 ? 19.917 3.866 -35.334 1.00 91.06 214 VAL A O 1
ATOM 1742 N N . ALA A 1 215 ? 18.419 2.846 -34.009 1.00 88.75 215 ALA A N 1
ATOM 1743 C CA . ALA A 1 215 ? 18.319 1.641 -34.830 1.00 88.75 215 ALA A CA 1
ATOM 1744 C C . ALA A 1 215 ? 17.828 1.956 -36.253 1.00 88.75 215 ALA A C 1
ATOM 1746 O O . ALA A 1 215 ? 18.374 1.444 -37.227 1.00 88.75 215 ALA A O 1
ATOM 1747 N N . PHE A 1 216 ? 16.840 2.842 -36.388 1.00 90.62 216 PHE A N 1
ATOM 1748 C CA . PHE A 1 216 ? 16.329 3.274 -37.685 1.00 90.62 216 PHE A CA 1
ATOM 1749 C C . PHE A 1 216 ? 17.385 4.026 -38.504 1.00 90.62 216 PHE A C 1
ATOM 1751 O O . PHE A 1 216 ? 17.554 3.737 -39.686 1.00 90.62 216 PHE A O 1
ATOM 1758 N N . ILE A 1 217 ? 18.139 4.942 -37.885 1.00 92.25 217 ILE A N 1
ATOM 1759 C CA . ILE A 1 217 ? 19.243 5.651 -38.551 1.00 92.25 217 ILE A CA 1
ATOM 1760 C C . ILE A 1 217 ? 20.292 4.656 -39.058 1.00 92.25 217 ILE A C 1
ATOM 1762 O O . ILE A 1 217 ? 20.740 4.783 -40.196 1.00 92.25 217 ILE A O 1
ATOM 1766 N N . ILE A 1 218 ? 20.650 3.646 -38.257 1.00 89.75 218 ILE A N 1
ATOM 1767 C CA . ILE A 1 218 ? 21.588 2.592 -38.670 1.00 89.75 218 ILE A CA 1
ATOM 1768 C C . ILE A 1 218 ? 21.056 1.854 -39.905 1.00 89.75 218 ILE A C 1
ATOM 1770 O O . ILE A 1 218 ? 21.784 1.749 -40.889 1.00 89.75 218 ILE A O 1
ATOM 1774 N N . LEU A 1 219 ? 19.786 1.434 -39.906 1.00 86.38 219 LEU A N 1
ATOM 1775 C CA . LEU A 1 219 ? 19.163 0.757 -41.053 1.00 86.38 219 LEU A CA 1
ATOM 1776 C C . LEU A 1 219 ? 19.132 1.632 -42.316 1.00 86.38 219 LEU A C 1
ATOM 1778 O O . LEU A 1 219 ? 19.357 1.141 -43.421 1.00 86.38 219 LEU A O 1
ATOM 1782 N N . VAL A 1 220 ? 18.868 2.935 -42.178 1.00 88.94 220 VAL A N 1
ATOM 1783 C CA . VAL A 1 220 ? 18.902 3.873 -43.312 1.00 88.94 220 VAL A CA 1
ATOM 1784 C C . VAL A 1 220 ? 20.327 4.027 -43.847 1.00 88.94 220 VAL A C 1
ATOM 1786 O O . VAL A 1 220 ? 20.531 3.974 -45.060 1.00 88.94 220 VAL A O 1
ATOM 1789 N N . LEU A 1 221 ? 21.325 4.172 -42.970 1.00 87.56 221 LEU A N 1
ATOM 1790 C CA . LEU A 1 221 ? 22.734 4.240 -43.367 1.00 87.56 221 LEU A CA 1
ATOM 1791 C C . LEU A 1 221 ? 23.185 2.954 -44.064 1.00 87.56 221 LEU A C 1
ATOM 1793 O O . LEU A 1 221 ? 23.867 3.024 -45.086 1.00 87.56 221 LEU A O 1
ATOM 1797 N N . GLU A 1 222 ? 22.762 1.789 -43.573 1.00 84.38 222 GLU A N 1
ATOM 1798 C CA . GLU A 1 222 ? 22.981 0.519 -44.261 1.00 84.38 222 GLU A CA 1
ATOM 1799 C C . GLU A 1 222 ? 22.355 0.517 -45.650 1.00 84.38 222 GLU A C 1
ATOM 1801 O O . GLU A 1 222 ? 23.037 0.213 -46.626 1.00 84.38 222 GLU A O 1
ATOM 1806 N N . ALA A 1 223 ? 21.077 0.884 -45.760 1.00 82.88 223 ALA A N 1
ATOM 1807 C CA . ALA A 1 223 ? 20.382 0.917 -47.038 1.00 82.88 223 ALA A CA 1
ATOM 1808 C C . ALA A 1 223 ? 21.082 1.849 -48.035 1.00 82.88 223 ALA A C 1
ATOM 1810 O O . ALA A 1 223 ? 21.176 1.507 -49.209 1.00 82.88 223 ALA A O 1
ATOM 1811 N N . LEU A 1 224 ? 21.632 2.983 -47.591 1.00 84.25 224 LEU A N 1
ATOM 1812 C CA . LEU A 1 224 ? 22.387 3.909 -48.442 1.00 84.25 224 LEU A CA 1
ATOM 1813 C C . LEU A 1 224 ? 23.764 3.364 -48.853 1.00 84.25 224 LEU A C 1
ATOM 1815 O O . LEU A 1 224 ? 24.159 3.527 -50.007 1.00 84.25 224 LEU A O 1
ATOM 1819 N N . ILE A 1 225 ? 24.492 2.707 -47.943 1.00 81.88 225 ILE A N 1
ATOM 1820 C CA . ILE A 1 225 ? 25.820 2.127 -48.223 1.00 81.88 225 ILE A CA 1
ATOM 1821 C C . ILE A 1 225 ? 25.706 0.894 -49.128 1.00 81.88 225 ILE A C 1
ATOM 1823 O O . ILE A 1 225 ? 26.532 0.705 -50.022 1.00 81.88 225 ILE A O 1
ATOM 1827 N N . PHE A 1 226 ? 24.693 0.057 -48.900 1.00 73.94 226 PHE A N 1
ATOM 1828 C CA . PHE A 1 226 ? 24.443 -1.168 -49.659 1.00 73.94 226 PHE A CA 1
ATOM 1829 C C . PHE A 1 226 ? 23.496 -0.968 -50.845 1.00 73.94 226 PHE A C 1
ATOM 1831 O O . PHE A 1 226 ? 23.278 -1.918 -51.598 1.00 73.94 226 PHE A O 1
ATOM 1838 N N . SER A 1 227 ? 22.966 0.244 -51.054 1.00 67.50 227 SER A N 1
ATOM 1839 C CA . SER A 1 227 ? 22.260 0.586 -52.289 1.00 67.50 227 SER A CA 1
ATOM 1840 C C . SER A 1 227 ? 23.215 0.354 -53.453 1.00 67.50 227 SER A C 1
ATOM 1842 O O . SER A 1 227 ? 24.251 1.025 -53.540 1.00 67.50 227 SER A O 1
ATOM 1844 N N . PRO A 1 228 ? 22.923 -0.599 -54.350 1.00 57.44 228 PRO A N 1
ATOM 1845 C CA . PRO A 1 228 ? 23.823 -0.881 -55.441 1.00 57.44 228 PRO A CA 1
ATOM 1846 C C . PRO A 1 228 ? 23.888 0.368 -56.325 1.00 57.44 228 PRO A C 1
ATOM 1848 O O . PRO A 1 228 ? 22.938 0.693 -57.033 1.00 57.44 228 PRO A O 1
ATOM 1851 N N . LYS A 1 229 ? 25.045 1.045 -56.357 1.00 56.56 229 LYS A N 1
ATOM 1852 C CA . LYS A 1 229 ? 25.406 1.986 -57.434 1.00 56.56 229 LYS A CA 1
ATOM 1853 C C . LYS A 1 229 ? 25.655 1.231 -58.744 1.00 56.56 229 LYS A C 1
ATOM 1855 O O . LYS A 1 229 ? 26.543 1.566 -59.519 1.00 56.56 229 LYS A O 1
ATOM 1860 N N . SER A 1 230 ? 24.882 0.191 -59.021 1.00 51.56 230 SER A N 1
ATOM 1861 C CA . SER A 1 230 ? 24.715 -0.257 -60.381 1.00 51.56 230 SER A CA 1
ATOM 1862 C C . SER A 1 230 ? 23.785 0.758 -61.031 1.00 51.56 230 SER A C 1
ATOM 1864 O O . SER A 1 230 ? 22.567 0.688 -60.874 1.00 51.56 230 SER A O 1
ATOM 1866 N N . ARG A 1 231 ? 24.355 1.673 -61.823 1.00 47.81 231 ARG A N 1
ATOM 1867 C CA . ARG A 1 231 ? 23.710 2.007 -63.095 1.00 47.81 231 ARG A CA 1
ATOM 1868 C C . ARG A 1 231 ? 23.547 0.676 -63.823 1.00 47.81 231 ARG A C 1
ATOM 1870 O O . ARG A 1 231 ? 24.422 0.263 -64.576 1.00 47.81 231 ARG A O 1
ATOM 1877 N N . VAL A 1 232 ? 22.476 -0.052 -63.524 1.00 51.34 232 VAL A N 1
ATOM 1878 C CA . VAL A 1 232 ? 22.009 -1.101 -64.409 1.00 51.34 232 VAL A CA 1
ATOM 1879 C C . VAL A 1 232 ? 21.492 -0.315 -65.596 1.00 51.34 232 VAL A C 1
ATOM 1881 O O . VAL A 1 232 ? 20.402 0.252 -65.551 1.00 51.34 232 VAL A O 1
ATOM 1884 N N . GLY A 1 233 ? 22.323 -0.205 -66.632 1.00 45.06 233 GLY A N 1
ATOM 1885 C CA . GLY A 1 233 ? 21.810 -0.066 -67.980 1.00 45.06 233 GLY A CA 1
ATOM 1886 C C . GLY A 1 233 ? 20.866 -1.241 -68.185 1.00 45.06 233 GLY A C 1
ATOM 1887 O O . GLY A 1 233 ? 21.295 -2.348 -68.497 1.00 45.06 233 GLY A O 1
ATOM 1888 N N . PHE A 1 234 ? 19.587 -1.014 -67.902 1.00 49.25 234 PHE A N 1
ATOM 1889 C CA . PHE A 1 234 ? 18.485 -1.900 -68.232 1.00 49.25 234 PHE A CA 1
ATOM 1890 C C . PHE A 1 234 ? 18.328 -1.850 -69.757 1.00 49.25 234 PHE A C 1
ATOM 1892 O O . PHE A 1 234 ? 17.432 -1.214 -70.293 1.00 49.25 234 PHE A O 1
ATOM 1899 N N . ALA A 1 235 ? 19.287 -2.434 -70.469 1.00 48.19 235 ALA A N 1
ATOM 1900 C CA . ALA A 1 235 ? 19.268 -2.584 -71.916 1.00 48.19 235 ALA A CA 1
ATOM 1901 C C . ALA A 1 235 ? 20.227 -3.711 -72.317 1.00 48.19 235 ALA A C 1
ATOM 1903 O O . ALA A 1 235 ? 21.227 -3.501 -72.993 1.00 48.19 235 ALA A O 1
ATOM 1904 N N . ALA A 1 236 ? 19.920 -4.930 -71.889 1.00 48.16 236 ALA A N 1
ATOM 1905 C CA . ALA A 1 236 ? 20.307 -6.104 -72.653 1.00 48.16 236 ALA A CA 1
ATOM 1906 C C . ALA A 1 236 ? 19.022 -6.909 -72.882 1.00 48.16 236 ALA A C 1
ATOM 1908 O O . ALA A 1 236 ? 18.496 -7.485 -71.924 1.00 48.16 236 ALA A O 1
ATOM 1909 N N . PRO A 1 237 ? 18.445 -6.887 -74.097 1.00 51.38 237 PRO A N 1
ATOM 1910 C CA . PRO A 1 237 ? 17.312 -7.738 -74.416 1.00 51.38 237 PRO A CA 1
ATOM 1911 C C . PRO A 1 237 ? 17.744 -9.187 -74.209 1.00 51.38 237 PRO A C 1
ATOM 1913 O O . PRO A 1 237 ? 18.810 -9.602 -74.665 1.00 51.38 237 PRO A O 1
ATOM 1916 N N . TRP A 1 238 ? 16.925 -9.941 -73.482 1.00 51.97 238 TRP A N 1
ATOM 1917 C CA . TRP A 1 238 ? 17.097 -11.376 -73.317 1.00 51.97 238 TRP A CA 1
ATOM 1918 C C . TRP A 1 238 ? 17.336 -12.019 -74.691 1.00 51.97 238 TRP A C 1
ATOM 1920 O O . TRP A 1 238 ? 16.465 -11.906 -75.559 1.00 51.97 238 TRP A O 1
ATOM 1930 N N . PRO A 1 239 ? 18.478 -12.691 -74.935 1.00 54.88 239 PRO A N 1
ATOM 1931 C CA . PRO A 1 239 ? 18.626 -13.461 -76.150 1.00 54.88 239 PRO A CA 1
ATOM 1932 C C . PRO A 1 239 ? 17.618 -14.603 -76.094 1.00 54.88 239 PRO A C 1
ATOM 1934 O O . PRO A 1 239 ? 17.553 -15.378 -75.138 1.00 54.88 239 PRO A O 1
ATOM 1937 N N . ASN A 1 240 ? 16.804 -14.644 -77.140 1.00 56.78 240 ASN A N 1
ATOM 1938 C CA . ASN A 1 240 ? 15.758 -15.607 -77.428 1.00 56.78 240 ASN A CA 1
ATOM 1939 C C . ASN A 1 240 ? 16.340 -17.038 -77.404 1.00 56.78 240 ASN A C 1
ATOM 1941 O O . ASN A 1 240 ? 16.721 -17.590 -78.438 1.00 56.78 240 ASN A O 1
ATOM 1945 N N . SER A 1 241 ? 16.475 -17.644 -76.219 1.00 55.22 241 SER A N 1
ATOM 1946 C CA . SER A 1 241 ? 16.900 -19.038 -76.108 1.00 55.22 241 SER A CA 1
ATOM 1947 C C . SER A 1 241 ? 15.722 -19.913 -76.528 1.00 55.22 241 SER A C 1
ATOM 1949 O O . SER A 1 241 ? 14.702 -20.030 -75.845 1.00 55.22 241 SER A O 1
ATOM 1951 N N . LYS A 1 242 ? 15.841 -20.444 -77.744 1.00 51.34 242 LYS A N 1
ATOM 1952 C CA . LYS A 1 242 ? 14.920 -21.403 -78.345 1.00 51.34 242 LYS A CA 1
ATOM 1953 C C . LYS A 1 242 ? 14.701 -22.554 -77.361 1.00 51.34 242 LYS A C 1
ATOM 1955 O O . LYS A 1 242 ? 15.652 -23.232 -76.985 1.00 51.34 242 LYS A O 1
ATOM 1960 N N . ARG A 1 243 ? 13.446 -22.772 -76.960 1.00 52.69 243 ARG A N 1
ATOM 1961 C CA . ARG A 1 243 ? 13.030 -23.952 -76.191 1.00 52.69 243 ARG A CA 1
ATOM 1962 C C . ARG A 1 243 ? 13.226 -25.204 -77.054 1.00 52.69 243 ARG A C 1
ATOM 1964 O O . ARG A 1 243 ? 12.584 -25.285 -78.101 1.00 52.69 243 ARG A O 1
ATOM 1971 N N . PRO A 1 244 ? 14.007 -26.208 -76.631 1.00 50.47 244 PRO A N 1
ATOM 1972 C CA . PRO A 1 244 ? 13.826 -27.556 -77.139 1.00 50.47 244 PRO A CA 1
ATOM 1973 C C . PRO A 1 244 ? 12.601 -28.174 -76.455 1.00 50.47 244 PRO A C 1
ATOM 1975 O O . PRO A 1 244 ? 12.546 -28.343 -75.236 1.00 50.47 244 PRO A O 1
ATOM 1978 N N . THR A 1 245 ? 11.593 -28.495 -77.257 1.00 55.78 245 THR A N 1
ATOM 1979 C CA . THR A 1 245 ? 10.429 -29.291 -76.872 1.00 55.78 245 THR A CA 1
ATOM 1980 C C . THR A 1 245 ? 10.872 -30.723 -76.561 1.00 55.78 245 THR A C 1
ATOM 1982 O O . THR A 1 245 ? 11.156 -31.511 -77.460 1.00 55.78 245 THR A O 1
ATOM 1985 N N . LYS A 1 246 ? 10.921 -31.094 -75.276 1.00 50.12 246 LYS A N 1
ATOM 1986 C CA . LYS A 1 246 ? 10.998 -32.502 -74.856 1.00 50.12 246 LYS A CA 1
ATOM 1987 C C . LYS A 1 246 ? 9.668 -32.926 -74.236 1.00 50.12 246 LYS A C 1
ATOM 1989 O O . LYS A 1 246 ? 9.158 -32.273 -73.331 1.00 50.12 246 LYS A O 1
ATOM 1994 N N . LYS A 1 247 ? 9.112 -33.994 -74.817 1.00 47.69 247 LYS A N 1
ATOM 1995 C CA . LYS A 1 247 ? 7.825 -34.638 -74.518 1.00 47.69 247 LYS A CA 1
ATOM 1996 C C . LYS A 1 247 ? 7.650 -34.974 -73.026 1.00 47.69 247 LYS A C 1
ATOM 1998 O O . LYS A 1 247 ? 8.639 -35.307 -72.372 1.00 47.69 247 LYS A O 1
ATOM 2003 N N . PRO A 1 248 ? 6.405 -34.966 -72.515 1.00 55.53 248 PRO A N 1
ATOM 2004 C CA . PRO A 1 248 ? 6.103 -35.401 -71.160 1.00 55.53 248 PRO A CA 1
ATOM 2005 C C . PRO A 1 248 ? 6.100 -36.933 -71.081 1.00 55.53 248 PRO A C 1
ATOM 2007 O O . PRO A 1 248 ? 5.584 -37.603 -71.974 1.00 55.53 248 PRO A O 1
ATOM 2010 N N . SER A 1 249 ? 6.638 -37.476 -69.990 1.00 50.53 249 SER A N 1
ATOM 2011 C CA . SER A 1 249 ? 6.355 -38.843 -69.552 1.00 50.53 249 SER A CA 1
ATOM 2012 C C . SER A 1 249 ? 5.818 -38.790 -68.116 1.00 50.53 249 SER A C 1
ATOM 2014 O O . SER A 1 249 ? 6.353 -38.014 -67.316 1.00 50.53 249 SER A O 1
ATOM 2016 N N . PRO A 1 250 ? 4.746 -39.533 -67.787 1.00 59.53 250 PRO A N 1
ATOM 2017 C CA . PRO A 1 250 ? 4.057 -39.429 -66.511 1.00 59.53 250 PRO A CA 1
ATOM 2018 C C . PRO A 1 250 ? 4.632 -40.432 -65.507 1.00 59.53 250 PRO A C 1
ATOM 202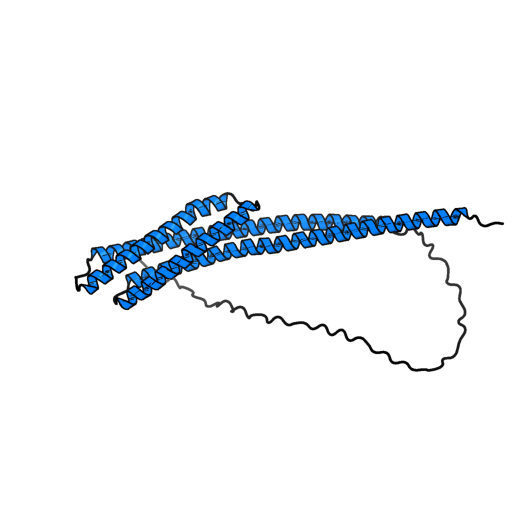0 O O . PRO A 1 250 ? 4.731 -41.616 -65.806 1.00 59.53 250 PRO A O 1
ATOM 2023 N N . ALA A 1 251 ? 4.947 -39.983 -64.293 1.00 44.91 251 ALA A N 1
ATOM 2024 C CA . ALA A 1 251 ? 5.019 -40.869 -63.133 1.00 44.91 251 ALA A CA 1
ATOM 2025 C C . ALA A 1 251 ? 4.933 -40.064 -61.828 1.00 44.91 251 ALA A C 1
ATOM 2027 O O . ALA A 1 251 ? 5.879 -39.410 -61.399 1.00 44.91 251 ALA A O 1
ATOM 2028 N N . THR A 1 252 ? 3.741 -40.103 -61.233 1.00 53.03 252 THR A N 1
ATOM 2029 C CA . THR A 1 252 ? 3.504 -40.447 -59.821 1.00 53.03 252 THR A CA 1
ATOM 2030 C C . THR A 1 252 ? 4.655 -40.269 -58.825 1.00 53.03 252 THR A C 1
ATOM 2032 O O . THR A 1 252 ? 5.545 -41.108 -58.758 1.00 53.03 252 THR A O 1
ATOM 2035 N N . ALA A 1 253 ? 4.505 -39.311 -57.906 1.00 47.75 253 ALA A N 1
ATOM 2036 C CA . ALA A 1 253 ? 4.868 -39.502 -56.499 1.00 47.75 253 ALA A CA 1
ATOM 2037 C C . ALA A 1 253 ? 4.129 -38.480 -55.621 1.00 47.75 253 ALA A C 1
ATOM 2039 O O . ALA A 1 253 ? 4.429 -37.288 -55.619 1.00 47.75 253 ALA A O 1
ATOM 2040 N N . LYS A 1 254 ? 3.129 -38.966 -54.880 1.00 54.66 254 LYS A N 1
ATOM 2041 C CA . LYS A 1 254 ? 2.515 -38.261 -53.752 1.00 54.66 254 LYS A CA 1
ATOM 2042 C C . LYS A 1 254 ? 3.563 -38.142 -52.642 1.00 54.66 254 LYS A C 1
ATOM 2044 O O . LYS A 1 254 ? 4.084 -39.164 -52.207 1.00 54.66 254 LYS A O 1
ATOM 2049 N N . SER A 1 255 ? 3.804 -36.939 -52.132 1.00 49.44 255 SER A N 1
ATOM 2050 C CA . SER A 1 255 ? 4.417 -36.747 -50.815 1.00 49.44 255 SER A CA 1
ATOM 2051 C C . SER A 1 255 ? 3.582 -35.764 -49.980 1.00 49.44 255 SER A C 1
ATOM 2053 O O . SER A 1 255 ? 2.950 -34.855 -50.530 1.00 49.44 255 SER A O 1
ATOM 2055 N N . PRO A 1 256 ? 3.463 -36.008 -48.663 1.00 57.53 256 PRO A N 1
ATOM 2056 C CA . PRO A 1 256 ? 2.428 -35.411 -47.830 1.00 57.53 256 PRO A CA 1
ATOM 2057 C C . PRO A 1 256 ? 2.805 -34.008 -47.339 1.00 57.53 256 PRO A C 1
ATOM 2059 O O . PRO A 1 256 ? 3.955 -33.718 -47.018 1.00 57.53 256 PRO A O 1
ATOM 2062 N N . LYS A 1 257 ? 1.793 -33.142 -47.233 1.00 50.25 257 LYS A N 1
ATOM 2063 C CA . LYS A 1 257 ? 1.893 -31.818 -46.611 1.00 50.25 257 LYS A CA 1
ATOM 2064 C C . LYS A 1 257 ? 2.103 -31.968 -45.095 1.00 50.25 257 LYS A C 1
ATOM 2066 O O . LYS A 1 257 ? 1.279 -32.629 -44.457 1.00 50.25 257 LYS A O 1
ATOM 2071 N N . PRO A 1 258 ? 3.110 -31.322 -44.483 1.00 52.66 258 PRO A N 1
ATOM 2072 C CA . PRO A 1 258 ? 3.153 -31.197 -43.035 1.00 52.66 258 PRO A CA 1
ATOM 2073 C C . PRO A 1 258 ? 2.050 -30.231 -42.589 1.00 52.66 258 PRO A C 1
ATOM 2075 O O . PRO A 1 258 ? 2.079 -29.034 -42.871 1.00 52.66 258 PRO A O 1
ATOM 2078 N N . THR A 1 259 ? 1.045 -30.777 -41.908 1.00 49.62 259 THR A N 1
ATOM 2079 C CA . THR A 1 259 ? 0.006 -29.995 -41.236 1.00 49.62 259 THR A CA 1
ATOM 2080 C C . THR A 1 259 ? 0.582 -29.517 -39.909 1.00 49.62 259 THR A C 1
ATOM 2082 O O . THR A 1 259 ? 0.658 -30.279 -38.950 1.00 49.62 259 THR A O 1
ATOM 2085 N N . ILE A 1 260 ? 1.027 -28.263 -39.849 1.00 48.38 260 ILE A N 1
ATOM 2086 C CA . ILE A 1 260 ? 1.391 -27.614 -38.587 1.00 48.38 260 ILE A CA 1
ATOM 2087 C C . ILE A 1 260 ? 0.083 -27.195 -37.909 1.00 48.38 260 ILE A C 1
ATOM 2089 O O . ILE A 1 260 ? -0.477 -26.138 -38.194 1.00 48.38 260 ILE A O 1
ATOM 2093 N N . SER A 1 261 ? -0.439 -28.049 -37.030 1.00 42.16 261 SER A N 1
ATOM 2094 C CA . SER A 1 261 ? -1.547 -27.701 -36.144 1.00 42.16 261 SER A CA 1
ATOM 2095 C C . SER A 1 261 ? -1.024 -26.831 -34.999 1.00 42.16 261 SER A C 1
ATOM 2097 O O . SER A 1 261 ? -0.434 -27.329 -34.041 1.00 42.16 261 SER A O 1
ATOM 2099 N N . PHE A 1 262 ? -1.241 -25.519 -35.090 1.00 45.81 262 PHE A N 1
ATOM 2100 C CA . PHE A 1 262 ? -1.049 -24.597 -33.973 1.00 45.81 262 PHE A CA 1
ATOM 2101 C C . PHE A 1 262 ? -2.148 -24.841 -32.927 1.00 45.81 262 PHE A C 1
ATOM 2103 O O . PHE A 1 262 ? -3.294 -24.423 -33.094 1.00 45.81 262 PHE A O 1
ATOM 2110 N N . ILE A 1 263 ? -1.802 -25.528 -31.838 1.00 52.41 263 ILE A N 1
ATOM 2111 C CA . ILE A 1 263 ? -2.673 -25.683 -30.670 1.00 52.41 263 ILE A CA 1
ATOM 2112 C C . ILE A 1 263 ? -2.680 -24.347 -29.919 1.00 52.41 263 ILE A C 1
ATOM 2114 O O . ILE A 1 263 ? -1.805 -24.051 -29.107 1.00 52.41 263 ILE A O 1
ATOM 2118 N N . TRP A 1 264 ? -3.686 -23.516 -30.192 1.00 40.56 264 TRP A N 1
ATOM 2119 C CA . TRP A 1 264 ? -4.049 -22.411 -29.310 1.00 40.56 264 TRP A CA 1
ATOM 2120 C C . TRP A 1 264 ? -4.611 -22.992 -28.011 1.00 40.56 264 TRP A C 1
ATOM 2122 O O . TRP A 1 264 ? -5.791 -23.336 -27.918 1.00 40.56 264 TRP A O 1
ATOM 2132 N N . SER A 1 265 ? -3.769 -23.080 -26.981 1.00 44.31 265 SER A N 1
ATOM 2133 C CA . SER A 1 265 ? -4.234 -23.284 -25.612 1.00 44.31 265 SER A CA 1
ATOM 2134 C C . SER A 1 265 ? -5.034 -22.047 -25.192 1.00 44.31 265 SER A C 1
ATOM 2136 O O . SER A 1 265 ? -4.485 -21.010 -24.814 1.00 44.31 265 SER A O 1
ATOM 2138 N N . ARG A 1 266 ? -6.365 -22.131 -25.327 1.00 44.28 266 ARG A N 1
ATOM 2139 C CA . ARG A 1 266 ? -7.321 -21.165 -24.771 1.00 44.28 266 ARG A CA 1
ATOM 2140 C C . ARG A 1 266 ? -7.164 -21.159 -23.252 1.00 44.28 266 ARG A C 1
ATOM 2142 O O . ARG A 1 266 ? -7.862 -21.871 -22.532 1.00 44.28 266 ARG A O 1
ATOM 2149 N N . LYS A 1 267 ? -6.273 -20.303 -22.755 1.00 47.78 267 LYS A N 1
ATOM 2150 C CA . LYS A 1 267 ? -6.245 -19.890 -21.353 1.00 47.78 267 LYS A CA 1
ATOM 2151 C C . LYS A 1 267 ? -7.621 -19.290 -21.046 1.00 47.78 267 LYS A C 1
ATOM 2153 O O . LYS A 1 267 ? -7.999 -18.263 -21.612 1.00 47.78 267 LYS A O 1
ATOM 2158 N N . LYS A 1 268 ? -8.413 -20.000 -20.235 1.00 45.97 268 LYS A N 1
ATOM 2159 C CA . LYS A 1 268 ? -9.753 -19.588 -19.798 1.00 45.97 268 LYS A CA 1
ATOM 2160 C C . LYS A 1 268 ? -9.675 -18.145 -19.294 1.00 45.97 268 LYS A C 1
ATOM 2162 O O . LYS A 1 268 ? -9.043 -17.879 -18.276 1.00 45.97 268 LYS A O 1
ATOM 2167 N N . LYS A 1 269 ? -10.327 -17.222 -20.011 1.00 45.03 269 LYS A N 1
ATOM 2168 C CA . LYS A 1 269 ? -10.666 -15.893 -19.497 1.00 45.03 269 LYS A CA 1
ATOM 2169 C C . LYS A 1 269 ? -11.492 -16.110 -18.231 1.00 45.03 269 LYS A C 1
ATOM 2171 O O . LYS A 1 269 ? -12.665 -16.474 -18.319 1.00 45.03 269 LYS A O 1
ATOM 2176 N N . GLY A 1 270 ? -10.873 -15.922 -17.068 1.00 45.62 270 GLY A N 1
ATOM 2177 C CA . GLY A 1 270 ? -11.610 -15.685 -15.837 1.00 45.62 270 GLY A CA 1
ATOM 2178 C C . GLY A 1 270 ? -12.532 -14.501 -16.097 1.00 45.62 270 GLY A C 1
ATOM 2179 O O . GLY A 1 270 ? -12.066 -13.417 -16.447 1.00 45.62 270 GLY A O 1
ATOM 2180 N N . ARG A 1 271 ? -13.846 -14.735 -16.037 1.00 42.09 271 ARG A N 1
ATOM 2181 C CA . ARG A 1 271 ? -14.835 -13.661 -16.087 1.00 42.09 271 ARG A CA 1
ATOM 2182 C C . ARG A 1 271 ? -14.550 -12.765 -14.891 1.00 42.09 271 ARG A C 1
ATOM 2184 O O . ARG A 1 271 ? -14.800 -13.172 -13.761 1.00 42.09 271 ARG A O 1
ATOM 2191 N N . MET A 1 272 ? -14.019 -11.572 -15.137 1.00 46.00 272 MET A N 1
ATOM 2192 C CA . MET A 1 272 ? -14.065 -10.532 -14.122 1.00 46.00 272 MET A CA 1
ATOM 2193 C C . MET A 1 272 ? -15.539 -10.246 -13.798 1.00 46.00 272 MET A C 1
ATOM 2195 O O . MET A 1 272 ? -16.362 -10.198 -14.724 1.00 46.00 272 MET A O 1
ATOM 2199 N N . PRO A 1 273 ? -15.900 -10.099 -12.513 1.00 49.81 273 PRO A N 1
ATOM 2200 C CA . PRO A 1 273 ? -17.237 -9.675 -12.139 1.00 49.81 273 PRO A CA 1
ATOM 2201 C C . PRO A 1 273 ? -17.516 -8.313 -12.779 1.00 49.81 273 PRO A C 1
ATOM 2203 O O . PRO A 1 273 ? -16.697 -7.396 -12.720 1.00 49.81 273 PRO A O 1
ATOM 2206 N N . LYS A 1 274 ? -18.672 -8.206 -13.441 1.00 48.84 274 LYS A N 1
ATOM 2207 C CA . LYS A 1 274 ? -19.167 -6.943 -13.991 1.00 48.84 274 LYS A CA 1
ATOM 2208 C C . LYS A 1 274 ? -19.222 -5.910 -12.855 1.00 48.84 274 LYS A C 1
ATOM 2210 O O . LYS A 1 274 ? -19.722 -6.259 -11.784 1.00 48.84 274 LYS A O 1
ATOM 2215 N N . PRO A 1 275 ? -18.772 -4.661 -13.060 1.00 44.88 275 PRO A N 1
ATOM 2216 C CA . PRO A 1 275 ? -19.015 -3.612 -12.085 1.00 44.88 275 PRO A CA 1
ATOM 2217 C C . PRO A 1 275 ? -20.529 -3.446 -11.933 1.00 44.88 275 PRO A C 1
ATOM 2219 O O . PRO A 1 275 ? -21.242 -3.206 -12.910 1.00 44.88 275 PRO A O 1
ATOM 2222 N N . CYS A 1 276 ? -21.024 -3.620 -10.708 1.00 41.91 276 CYS A N 1
ATOM 2223 C CA . CYS A 1 276 ? -22.386 -3.267 -10.338 1.00 41.91 276 CYS A CA 1
ATOM 2224 C C . CYS A 1 276 ? -22.556 -1.753 -10.492 1.00 41.91 276 CYS A C 1
ATOM 2226 O O . CYS A 1 276 ? -22.382 -0.991 -9.548 1.00 41.91 276 CYS A O 1
ATOM 2228 N N . ALA A 1 277 ? -22.937 -1.320 -11.690 1.00 50.78 277 ALA A N 1
ATOM 2229 C CA . ALA A 1 277 ? -23.638 -0.068 -11.884 1.00 50.78 277 ALA A CA 1
ATOM 2230 C C . ALA A 1 277 ? -25.058 -0.248 -11.326 1.00 50.78 277 ALA A C 1
ATOM 2232 O O . ALA A 1 277 ? -25.992 -0.596 -12.046 1.00 50.78 277 ALA A O 1
ATOM 2233 N N . LYS A 1 278 ? -25.216 -0.061 -10.013 1.00 47.56 278 LYS A N 1
ATOM 2234 C CA . LYS A 1 278 ? -26.511 0.272 -9.424 1.00 47.56 278 LYS A CA 1
ATOM 2235 C C . LYS A 1 278 ? -26.397 1.632 -8.766 1.00 47.56 278 LYS A C 1
ATOM 2237 O O . LYS A 1 278 ? -25.622 1.849 -7.842 1.00 47.56 278 LYS A O 1
ATOM 2242 N N . ALA A 1 279 ? -27.164 2.535 -9.352 1.00 52.00 279 ALA A N 1
ATOM 2243 C CA . ALA A 1 279 ? -27.389 3.889 -8.925 1.00 52.00 279 ALA A CA 1
ATOM 2244 C C . ALA A 1 279 ? -27.959 3.931 -7.506 1.00 52.00 279 ALA A C 1
ATOM 2246 O O . ALA A 1 279 ? -28.959 3.277 -7.217 1.00 52.00 279 ALA A O 1
ATOM 2247 N N . THR A 1 280 ? -27.397 4.813 -6.687 1.00 46.78 280 THR A N 1
ATOM 2248 C CA . THR A 1 280 ? -28.117 5.407 -5.562 1.00 46.78 280 THR A CA 1
ATOM 2249 C C . THR A 1 280 ? -28.041 6.916 -5.746 1.00 46.78 280 THR A C 1
ATOM 2251 O O . THR A 1 280 ? -27.121 7.579 -5.276 1.00 46.78 280 THR A O 1
ATOM 2254 N N . ARG A 1 281 ? -28.998 7.468 -6.506 1.00 42.72 281 ARG A N 1
ATOM 2255 C CA . ARG A 1 281 ? -29.327 8.894 -6.426 1.00 42.72 281 ARG A CA 1
ATOM 2256 C C . ARG A 1 281 ? -29.894 9.125 -5.029 1.00 42.72 281 ARG A C 1
ATOM 2258 O O . ARG A 1 281 ? -31.037 8.770 -4.762 1.00 42.72 281 ARG A O 1
ATOM 2265 N N . ILE A 1 282 ? -29.090 9.693 -4.141 1.00 43.59 282 ILE A N 1
ATOM 2266 C CA . ILE A 1 282 ? -29.588 10.278 -2.901 1.00 43.59 282 ILE A CA 1
ATOM 2267 C C . ILE A 1 282 ? -30.206 11.621 -3.293 1.00 43.59 282 ILE A C 1
ATOM 2269 O O . ILE A 1 282 ? -29.505 12.596 -3.556 1.00 43.59 282 ILE A O 1
ATOM 2273 N N . CYS A 1 283 ? -31.533 11.648 -3.402 1.00 38.00 283 CYS A N 1
ATOM 2274 C CA . CYS A 1 283 ? -32.301 12.882 -3.476 1.00 38.00 283 CYS A CA 1
ATOM 2275 C C . CYS A 1 283 ? -32.173 13.612 -2.133 1.00 38.00 283 CYS A C 1
ATOM 2277 O O . CYS A 1 283 ? -32.832 13.256 -1.158 1.00 38.00 283 CYS A O 1
ATOM 2279 N N . LEU A 1 284 ? -31.330 14.642 -2.083 1.00 41.53 284 LEU A N 1
ATOM 2280 C CA . LEU A 1 284 ? -31.376 15.651 -1.030 1.00 41.53 284 LEU A CA 1
ATOM 2281 C C . LEU A 1 284 ? -32.679 16.445 -1.198 1.00 41.53 284 LEU A C 1
ATOM 2283 O O . LEU A 1 284 ? -32.813 17.244 -2.123 1.00 41.53 284 LEU A O 1
ATOM 2287 N N . ARG A 1 285 ? -33.661 16.207 -0.320 1.00 39.22 285 ARG A N 1
ATOM 2288 C CA . ARG A 1 285 ? -34.769 17.149 -0.116 1.00 39.22 285 ARG A CA 1
ATOM 2289 C C . ARG A 1 285 ? -34.207 18.396 0.578 1.00 39.22 285 ARG A C 1
ATOM 2291 O O . ARG A 1 285 ? -33.592 18.244 1.634 1.00 39.22 285 ARG A O 1
ATOM 2298 N N . PRO A 1 286 ? -34.436 19.611 0.058 1.00 53.84 286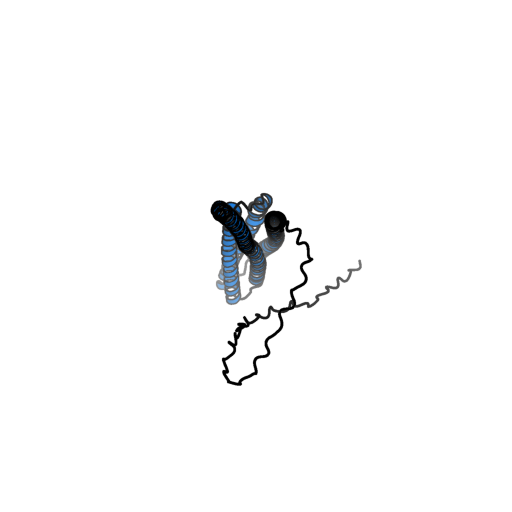 PRO A N 1
ATOM 2299 C CA . PRO A 1 286 ? -34.148 20.822 0.809 1.00 53.84 286 PRO A CA 1
ATOM 2300 C C . PRO A 1 286 ? -35.128 20.939 1.982 1.00 53.84 286 PRO A C 1
ATOM 2302 O O . PRO A 1 286 ? -36.342 20.782 1.828 1.00 53.84 286 PRO A O 1
ATOM 2305 N N . ARG A 1 287 ? -34.582 21.194 3.171 1.00 51.06 287 ARG A N 1
ATOM 2306 C CA . ARG A 1 287 ? -35.335 21.535 4.378 1.00 51.06 287 ARG A CA 1
ATOM 2307 C C . ARG A 1 287 ? -35.755 23.002 4.231 1.00 51.06 287 ARG A C 1
ATOM 2309 O O . ARG A 1 287 ? -34.887 23.866 4.167 1.00 51.06 287 ARG A O 1
ATOM 2316 N N . LYS A 1 288 ? -37.057 23.267 4.094 1.00 52.88 288 LYS A N 1
ATOM 2317 C CA . LYS A 1 288 ? -37.596 24.629 4.203 1.00 52.88 288 LYS A CA 1
ATOM 2318 C C . LYS A 1 288 ? -37.487 25.061 5.668 1.00 52.88 288 LYS A C 1
ATOM 2320 O O . LYS A 1 288 ? -37.937 24.311 6.536 1.00 52.88 288 LYS A O 1
ATOM 2325 N N . ASN A 1 289 ? -36.855 26.210 5.894 1.00 55.62 289 ASN A N 1
ATOM 2326 C CA . ASN A 1 289 ? -37.129 27.060 7.051 1.00 55.62 289 ASN A CA 1
ATOM 2327 C C . ASN A 1 289 ? -38.384 27.880 6.758 1.00 55.62 289 ASN A C 1
ATOM 2329 O O . ASN A 1 289 ? -38.592 28.188 5.559 1.00 55.62 289 ASN A O 1
#